Protein AF-A0A7S0KXR6-F1 (afdb_monomer_lite)

pLDDT: mean 93.08, std 6.94, range [57.69, 98.88]

Secondary structure (DSSP, 8-state):
-HHHHT--S---TT-EEEEE-TTTTT-TT-TT-EEEEEPP---GGG-TTHHHHHTHHHHTSPPPHHHHTTS--B-TTSPBPEEEEEEEES-TTHHHHHHHHHHT-S-GGGEEEEEEEEE-TTSPPTT--SS-TTT-TTSHHHHTGGGEEEEEEEGGG---HHHHHHHHHHH--S-SEEEEEESS--PPTTHHHHHHHHHHHT--TT-EEE-PPPPSTTTB-TTT--B----EEEEEEEEEESSGGG-EEEEEEEEEE--SS-SSPPP-SS--TTEEEEETHHHHHSPPPTT-

Organism: NCBI:txid33640

Structure (mmCIF, N/CA/C/O backbone):
data_AF-A0A7S0KXR6-F1
#
_entry.id   AF-A0A7S0KXR6-F1
#
loop_
_atom_site.group_PDB
_atom_site.id
_atom_site.type_symbol
_atom_site.label_atom_id
_atom_site.label_alt_id
_atom_site.label_comp_id
_atom_site.label_asym_id
_atom_site.label_entity_id
_atom_site.label_seq_id
_atom_site.pdbx_PDB_ins_code
_atom_site.Cartn_x
_atom_site.Cartn_y
_atom_site.Cartn_z
_atom_site.occupancy
_atom_site.B_iso_or_equiv
_atom_site.auth_seq_id
_atom_site.auth_comp_id
_atom_site.auth_asym_id
_atom_site.auth_atom_id
_atom_site.pdbx_PDB_model_num
ATOM 1 N N . ILE A 1 1 ? -13.632 -8.431 18.673 1.00 84.62 1 ILE A N 1
ATOM 2 C CA . ILE A 1 1 ? -12.876 -7.459 17.856 1.00 84.62 1 ILE A CA 1
ATOM 3 C C . ILE A 1 1 ? -11.464 -7.318 18.422 1.00 84.62 1 ILE A C 1
ATOM 5 O O . ILE A 1 1 ? -10.544 -7.698 17.723 1.00 84.62 1 ILE A O 1
ATOM 9 N N . ALA A 1 2 ? -11.286 -6.980 19.706 1.00 88.06 2 ALA A N 1
ATOM 10 C CA . ALA A 1 2 ? -9.966 -6.858 20.355 1.00 88.06 2 ALA A CA 1
ATOM 11 C C . ALA A 1 2 ? -8.938 -7.972 20.040 1.00 88.06 2 ALA A C 1
ATOM 13 O O . ALA A 1 2 ? -7.826 -7.664 19.634 1.00 88.06 2 ALA A O 1
ATOM 14 N N . ASN A 1 3 ? -9.298 -9.261 20.145 1.00 89.56 3 ASN A N 1
ATOM 15 C CA . ASN A 1 3 ? -8.361 -10.351 19.806 1.00 89.56 3 ASN A CA 1
ATOM 16 C C . ASN A 1 3 ? -7.842 -10.279 18.362 1.00 89.56 3 ASN A C 1
ATOM 18 O O . ASN A 1 3 ? -6.693 -10.610 18.118 1.00 89.56 3 ASN A O 1
ATOM 22 N N . LEU A 1 4 ? -8.682 -9.855 17.415 1.00 90.06 4 LEU A N 1
ATOM 23 C CA . LEU A 1 4 ? -8.290 -9.668 16.019 1.00 90.06 4 LEU A CA 1
ATOM 24 C C . LEU A 1 4 ? -7.363 -8.457 15.871 1.00 90.06 4 LEU A C 1
ATOM 26 O O . LEU A 1 4 ? -6.385 -8.521 15.142 1.00 90.06 4 LEU A O 1
ATOM 30 N N . GLN A 1 5 ? -7.639 -7.384 16.614 1.00 93.69 5 GLN A N 1
ATOM 31 C CA . GLN A 1 5 ? -6.830 -6.166 16.590 1.00 93.69 5 GLN A CA 1
ATOM 32 C C . GLN A 1 5 ? -5.444 -6.346 17.221 1.00 93.69 5 GLN A C 1
ATOM 34 O O . GLN A 1 5 ? -4.568 -5.538 16.966 1.00 93.69 5 GLN A O 1
ATOM 39 N N . HIS A 1 6 ? -5.220 -7.387 18.022 1.00 93.75 6 HIS A N 1
ATOM 40 C CA . HIS A 1 6 ? -3.916 -7.675 18.634 1.00 93.75 6 HIS A CA 1
ATOM 41 C C . HIS A 1 6 ? -3.275 -8.962 18.105 1.00 93.75 6 HIS A C 1
ATOM 43 O O . HIS A 1 6 ? -2.329 -9.476 18.699 1.00 93.75 6 HIS A O 1
ATOM 49 N N . ASN A 1 7 ? -3.793 -9.489 16.995 1.00 92.50 7 ASN A N 1
ATOM 50 C CA . ASN A 1 7 ? -3.206 -10.615 16.291 1.00 92.50 7 ASN A CA 1
ATOM 51 C C . ASN A 1 7 ? -2.568 -10.096 15.000 1.00 92.50 7 ASN A C 1
ATOM 53 O O . ASN A 1 7 ? -3.274 -9.790 14.043 1.00 92.50 7 ASN A O 1
ATOM 57 N N . PHE A 1 8 ? -1.245 -9.953 14.997 1.00 96.62 8 PHE A N 1
ATOM 58 C CA . PHE A 1 8 ? -0.467 -9.474 13.857 1.00 96.62 8 PHE A CA 1
ATOM 59 C C . PHE A 1 8 ? 0.925 -10.137 13.853 1.00 96.62 8 PHE A C 1
ATOM 61 O O . PHE A 1 8 ? 1.530 -10.238 14.925 1.00 96.62 8 PHE A O 1
ATOM 68 N N . PRO A 1 9 ? 1.461 -10.544 12.685 1.00 95.56 9 PRO A N 1
ATOM 69 C CA . PRO A 1 9 ? 0.827 -10.520 11.360 1.00 95.56 9 PRO A CA 1
ATOM 70 C C . PRO A 1 9 ? -0.205 -11.648 11.181 1.00 95.56 9 PRO A C 1
ATOM 72 O O . PRO A 1 9 ? -0.109 -12.700 11.812 1.00 95.56 9 PRO A O 1
ATOM 75 N N . VAL A 1 10 ? -1.178 -11.451 10.288 1.00 96.06 10 VAL A N 1
ATOM 76 C CA . VAL A 1 10 ? -2.134 -12.492 9.867 1.00 96.06 10 VAL A CA 1
ATOM 77 C C . VAL A 1 10 ? -2.029 -12.661 8.359 1.00 96.06 10 VAL A C 1
ATOM 79 O O . VAL A 1 10 ? -2.262 -11.703 7.637 1.00 96.06 10 VAL A O 1
ATOM 82 N N . HIS A 1 11 ? -1.692 -13.867 7.898 1.00 95.81 11 HIS A N 1
ATOM 83 C CA . HIS A 1 11 ? -1.561 -14.231 6.477 1.00 95.81 11 HIS A CA 1
ATOM 84 C C . HIS A 1 11 ? -2.848 -14.821 5.895 1.00 95.81 11 HIS A C 1
ATOM 86 O O . HIS A 1 11 ? -3.770 -15.143 6.650 1.00 95.81 11 HIS A O 1
ATOM 92 N N . VAL A 1 12 ? -2.938 -14.957 4.563 1.00 95.88 12 VAL A N 1
ATOM 93 C CA . VAL A 1 12 ? -4.103 -15.585 3.910 1.00 95.88 12 VAL A CA 1
ATOM 94 C C . VAL A 1 12 ? -4.309 -17.012 4.419 1.00 95.88 12 VAL A C 1
ATOM 96 O O . VAL A 1 12 ? -5.448 -17.406 4.681 1.00 95.88 12 VAL A O 1
ATOM 99 N N . GLY A 1 13 ? -3.224 -17.766 4.614 1.00 92.75 13 GLY A N 1
ATOM 100 C CA . GLY A 1 13 ? -3.297 -19.161 5.052 1.00 92.75 13 GLY A CA 1
ATOM 101 C C . GLY A 1 13 ? -4.006 -20.020 4.006 1.00 92.75 13 GLY A C 1
ATOM 102 O O . GLY A 1 13 ? -3.664 -19.945 2.836 1.00 92.75 13 GLY A O 1
ATOM 103 N N . ASP A 1 14 ? -5.012 -20.801 4.408 1.00 92.12 14 ASP A N 1
ATOM 104 C CA . ASP A 1 14 ? -5.801 -21.663 3.507 1.00 92.12 14 ASP A CA 1
ATOM 105 C C . ASP A 1 14 ? -7.140 -21.033 3.060 1.00 92.12 14 ASP A C 1
ATOM 107 O O . ASP A 1 14 ? -8.002 -21.712 2.490 1.00 92.12 14 ASP A O 1
ATOM 111 N N . ASP A 1 15 ? -7.343 -19.736 3.311 1.00 95.25 15 ASP A N 1
ATOM 112 C CA . ASP A 1 15 ? -8.613 -19.044 3.072 1.00 95.25 15 ASP A CA 1
ATOM 113 C C . ASP A 1 15 ? -8.800 -18.609 1.608 1.00 95.25 15 ASP A C 1
ATOM 115 O O . ASP A 1 15 ? -8.599 -17.448 1.240 1.00 95.25 15 ASP A O 1
ATOM 119 N N . PHE A 1 16 ? -9.190 -19.566 0.763 1.00 97.44 16 PHE A N 1
ATOM 120 C CA . PHE A 1 16 ? -9.367 -19.383 -0.679 1.00 97.44 16 PHE A CA 1
ATOM 121 C C . PHE A 1 16 ? -10.800 -19.666 -1.162 1.00 97.44 16 PHE A C 1
ATOM 123 O O . PHE A 1 16 ? -11.593 -20.378 -0.531 1.00 97.44 16 PHE A O 1
ATOM 130 N N . GLU A 1 17 ? -11.116 -19.132 -2.337 1.00 96.75 17 GLU A N 1
ATOM 131 C CA . GLU A 1 17 ? -12.304 -19.437 -3.131 1.00 96.75 17 GLU A CA 1
ATOM 132 C C . GLU A 1 17 ? -11.971 -19.503 -4.624 1.00 96.75 17 GLU A C 1
ATOM 134 O O . GLU A 1 17 ? -10.894 -19.092 -5.050 1.00 96.75 17 GLU A O 1
ATOM 139 N N . GLU A 1 18 ? -12.891 -20.044 -5.418 1.00 95.50 18 GLU A N 1
ATOM 140 C CA . GLU A 1 18 ? -12.772 -20.063 -6.874 1.00 95.50 18 GLU A CA 1
ATOM 141 C C . GLU A 1 18 ? -13.619 -18.945 -7.481 1.00 95.50 18 GLU A C 1
ATOM 143 O O . GLU A 1 18 ? -14.813 -18.839 -7.193 1.00 95.50 18 GLU A O 1
ATOM 148 N N . ILE A 1 19 ? -13.008 -18.139 -8.347 1.00 91.94 19 ILE A N 1
ATOM 149 C CA . ILE A 1 19 ? -13.684 -17.095 -9.121 1.00 91.94 19 ILE A CA 1
ATOM 150 C C . ILE A 1 19 ? -13.559 -17.368 -10.617 1.00 91.94 19 ILE A C 1
ATOM 152 O O . ILE A 1 19 ? -12.631 -18.044 -11.065 1.00 91.94 19 ILE A O 1
ATOM 156 N N . ASP A 1 20 ? -14.486 -16.819 -11.397 1.00 88.56 20 ASP A N 1
ATOM 157 C CA . ASP A 1 20 ? -14.329 -16.737 -12.848 1.00 88.56 20 ASP A CA 1
ATOM 158 C C . ASP A 1 20 ? -13.178 -15.799 -13.206 1.00 88.56 20 ASP A C 1
ATOM 160 O O . ASP A 1 20 ? -13.075 -14.693 -12.671 1.00 88.56 20 ASP A O 1
ATOM 164 N N . PHE A 1 21 ? -12.310 -16.242 -14.114 1.00 85.50 21 PHE A N 1
ATOM 165 C CA . PHE A 1 21 ? -11.224 -15.411 -14.611 1.00 85.50 21 PHE A CA 1
ATOM 166 C C . PHE A 1 21 ? -11.771 -14.271 -15.477 1.00 85.50 21 PHE A C 1
ATOM 168 O O . PHE A 1 21 ? -12.396 -14.567 -16.491 1.00 85.50 21 PHE A O 1
ATOM 175 N N . PRO A 1 22 ? -11.524 -12.988 -15.160 1.00 83.25 22 PRO A N 1
ATOM 176 C CA . PRO A 1 22 ? -12.224 -11.866 -15.794 1.00 83.25 22 PRO A CA 1
ATOM 177 C C . PRO A 1 22 ? -12.053 -11.752 -17.317 1.00 83.25 22 PRO A C 1
ATOM 179 O O . PRO A 1 22 ? -12.978 -11.297 -17.984 1.00 83.25 22 PRO A O 1
ATOM 182 N N . ALA A 1 23 ? -10.947 -12.228 -17.904 1.00 75.69 23 ALA A N 1
ATOM 183 C CA . ALA A 1 23 ? -10.759 -12.227 -19.363 1.00 75.69 23 ALA A CA 1
ATOM 184 C C . ALA A 1 23 ? -11.190 -13.528 -20.068 1.00 75.69 23 ALA A C 1
ATOM 186 O O . ALA A 1 23 ? -10.752 -13.804 -21.187 1.00 75.69 23 ALA A O 1
ATOM 187 N N . PHE A 1 24 ? -12.089 -14.319 -19.470 1.00 67.12 24 PHE A N 1
ATOM 188 C CA . PHE A 1 24 ? -12.659 -15.522 -20.098 1.00 67.12 24 PHE A CA 1
ATOM 189 C C . PHE A 1 24 ? -13.297 -15.257 -21.478 1.00 67.12 24 PHE A C 1
ATOM 191 O O . PHE A 1 24 ? -13.367 -16.159 -22.312 1.00 67.12 24 PHE A O 1
ATOM 198 N N . ILE A 1 25 ? -13.743 -14.021 -21.738 1.00 60.72 25 ILE A N 1
ATOM 199 C CA . ILE A 1 25 ? -14.346 -13.602 -23.014 1.00 60.72 25 ILE A CA 1
ATOM 200 C C . ILE A 1 25 ? -13.301 -13.549 -24.141 1.00 60.72 25 ILE A C 1
ATOM 202 O O . ILE A 1 25 ? -13.631 -13.839 -25.289 1.00 60.72 25 ILE A O 1
ATOM 206 N N . TYR A 1 26 ? -12.045 -13.228 -23.817 1.00 63.47 26 TYR A N 1
ATOM 207 C CA . TYR A 1 26 ? -10.962 -13.055 -24.792 1.00 63.47 26 TYR A CA 1
ATOM 208 C C . TYR A 1 26 ? -10.152 -14.332 -25.034 1.00 63.47 26 TYR A C 1
ATOM 210 O O . TYR A 1 26 ? -9.477 -14.461 -26.054 1.00 63.47 26 TYR A O 1
ATOM 218 N N . LEU A 1 27 ? -10.236 -15.304 -24.126 1.00 62.91 27 LEU A N 1
ATOM 219 C CA . LEU A 1 27 ? -9.560 -16.590 -24.252 1.00 62.91 27 LEU A CA 1
ATOM 220 C C . LEU A 1 27 ? -10.571 -17.657 -24.683 1.00 62.91 27 LEU A C 1
ATOM 222 O O . LEU A 1 27 ? -11.141 -18.360 -23.851 1.00 62.91 27 LEU A O 1
ATOM 226 N N . GLU A 1 28 ? -10.784 -17.809 -25.997 1.00 57.69 28 GLU A N 1
ATOM 227 C CA . GLU A 1 28 ? -11.737 -18.783 -26.567 1.00 57.69 28 GLU A CA 1
ATOM 228 C C . GLU A 1 28 ? -11.535 -20.221 -26.048 1.00 57.69 28 GLU A C 1
ATOM 230 O O . GLU A 1 28 ? -12.498 -20.984 -25.958 1.00 57.69 28 GLU A O 1
ATOM 235 N N . SER A 1 29 ? -10.307 -20.578 -25.653 1.00 59.69 29 SER A N 1
ATOM 236 C CA . SER A 1 29 ? -9.929 -21.882 -25.092 1.00 59.69 29 SER A CA 1
ATOM 237 C C . SER A 1 29 ? -10.086 -22.007 -23.566 1.00 59.69 29 SER A C 1
ATOM 239 O O . SER A 1 29 ? -9.864 -23.093 -23.032 1.00 59.69 29 SER A O 1
ATOM 241 N N . LYS A 1 30 ? -10.464 -20.934 -22.853 1.00 59.97 30 LYS A N 1
ATOM 242 C CA . LYS A 1 30 ? -10.509 -20.862 -21.378 1.00 59.97 30 LYS A CA 1
ATOM 243 C C . LYS A 1 30 ? -11.850 -20.358 -20.814 1.00 59.97 30 LYS A C 1
ATOM 245 O O . LYS A 1 30 ? -11.879 -19.813 -19.715 1.00 59.97 30 LYS A O 1
ATOM 250 N N . LYS A 1 31 ? -12.969 -20.562 -21.521 1.00 58.66 31 LYS A N 1
ATOM 251 C CA . LYS A 1 31 ? -14.303 -20.076 -21.096 1.00 58.66 31 LYS A CA 1
ATOM 252 C C . LYS A 1 31 ? -14.764 -20.550 -19.706 1.00 58.66 31 LYS A C 1
ATOM 254 O O . LYS A 1 31 ? -15.548 -19.843 -19.089 1.00 58.66 31 LYS A O 1
ATOM 259 N N . ASP A 1 32 ? -14.237 -21.671 -19.210 1.00 68.12 32 ASP A N 1
ATOM 260 C CA . ASP A 1 32 ? -14.530 -22.218 -17.873 1.00 68.12 32 ASP A CA 1
ATOM 261 C C . ASP A 1 32 ? -13.323 -22.150 -16.915 1.00 68.12 32 ASP A C 1
ATOM 263 O O . ASP A 1 32 ? -13.232 -22.908 -15.947 1.00 68.12 32 ASP A O 1
ATOM 267 N N . PHE A 1 33 ? -12.340 -21.288 -17.193 1.00 81.31 33 PHE A N 1
ATOM 268 C CA . PHE A 1 33 ? -11.149 -21.182 -16.356 1.00 81.31 33 PHE A CA 1
ATOM 269 C C . PHE A 1 33 ? -11.469 -20.471 -15.037 1.00 81.31 33 PHE A C 1
ATOM 271 O O . PHE A 1 33 ? -11.760 -19.273 -14.997 1.00 81.31 33 PHE A O 1
ATOM 278 N N . LYS A 1 34 ? -11.398 -21.240 -13.950 1.00 88.12 34 LYS A N 1
ATOM 279 C CA . LYS A 1 34 ? -11.535 -20.754 -12.580 1.00 88.12 34 LYS A CA 1
ATOM 280 C C . LYS A 1 34 ? -10.163 -20.457 -11.990 1.00 88.12 34 LYS A C 1
ATOM 282 O O . LYS A 1 34 ? -9.241 -21.262 -12.113 1.00 88.12 34 LYS A O 1
ATOM 287 N N . LEU A 1 35 ? -10.050 -19.323 -11.309 1.00 89.94 35 LEU A N 1
ATOM 288 C CA . LEU A 1 35 ? -8.880 -18.975 -10.515 1.00 89.94 35 LEU A CA 1
ATOM 289 C C . LEU A 1 35 ? -9.159 -19.214 -9.039 1.00 89.94 35 LEU A C 1
ATOM 291 O O . LEU A 1 35 ? -10.154 -18.726 -8.504 1.00 89.94 35 LEU A O 1
ATOM 295 N N . LYS A 1 36 ? -8.242 -19.916 -8.372 1.00 94.38 36 LYS A N 1
ATOM 296 C CA . LYS A 1 36 ? -8.228 -20.020 -6.915 1.00 94.38 36 LYS A CA 1
ATOM 297 C C . LYS A 1 36 ? -7.579 -18.761 -6.342 1.00 94.38 36 LYS A C 1
ATOM 299 O O . LYS A 1 36 ? -6.385 -18.551 -6.528 1.00 94.38 36 LYS A O 1
ATOM 304 N N . VAL A 1 37 ? -8.357 -17.938 -5.648 1.00 95.69 37 VAL A N 1
ATOM 305 C CA . VAL A 1 37 ? -7.932 -16.636 -5.110 1.00 95.69 37 VAL A CA 1
ATOM 306 C C . VAL A 1 37 ? -8.241 -16.532 -3.618 1.00 95.69 37 VAL A C 1
ATOM 308 O O . VAL A 1 37 ? -9.149 -17.221 -3.143 1.00 95.69 37 VAL A O 1
ATOM 311 N N . PRO A 1 38 ? -7.514 -15.702 -2.851 1.00 97.38 38 PRO A N 1
ATOM 312 C CA . PRO A 1 38 ? -7.841 -15.474 -1.450 1.00 97.38 38 PRO A CA 1
ATOM 313 C C . PRO A 1 38 ? -9.274 -14.955 -1.288 1.00 97.38 38 PRO A C 1
ATOM 315 O O . PRO A 1 38 ? -9.778 -14.187 -2.118 1.00 97.38 38 PRO A O 1
ATOM 318 N N . ARG A 1 39 ? -9.950 -15.342 -0.206 1.00 97.44 39 ARG A N 1
ATOM 319 C CA . ARG A 1 39 ? -11.213 -14.692 0.158 1.00 97.44 39 ARG A CA 1
ATOM 320 C C . ARG A 1 39 ? -10.943 -13.285 0.663 1.00 97.44 39 ARG A C 1
ATOM 322 O O . ARG A 1 39 ? -9.920 -13.023 1.304 1.00 97.44 39 ARG A O 1
ATOM 329 N N . PHE A 1 40 ? -11.896 -12.396 0.402 1.00 97.31 40 PHE A N 1
ATOM 330 C CA . PHE A 1 40 ? -11.927 -11.102 1.068 1.00 97.31 40 PHE A CA 1
ATOM 331 C C . PHE A 1 40 ? -12.002 -11.288 2.582 1.00 97.31 40 PHE A C 1
ATOM 333 O O . PHE A 1 40 ? -12.697 -12.173 3.082 1.00 97.31 40 PHE A O 1
ATOM 340 N N . TRP A 1 41 ? -11.300 -10.422 3.306 1.00 97.00 41 TRP A N 1
ATOM 341 C CA . TRP A 1 41 ? -11.316 -10.432 4.759 1.00 97.00 41 TRP A CA 1
ATOM 342 C C . TRP A 1 41 ? -12.712 -10.115 5.290 1.00 97.00 41 TRP A C 1
ATOM 344 O O . TRP A 1 41 ? -13.194 -8.988 5.182 1.00 97.00 41 TRP A O 1
ATOM 354 N N . ASP A 1 42 ? -13.349 -11.130 5.868 1.00 96.25 42 ASP A N 1
ATOM 355 C CA . ASP A 1 42 ? -14.688 -11.029 6.438 1.00 96.25 42 ASP A CA 1
ATOM 356 C C . ASP A 1 42 ? -14.811 -11.840 7.742 1.00 96.25 42 ASP A C 1
ATOM 358 O O . ASP A 1 42 ? -15.419 -12.916 7.799 1.00 96.25 42 ASP A O 1
ATOM 362 N N . PRO A 1 43 ? -14.158 -11.393 8.826 1.00 95.62 43 PRO A N 1
ATOM 363 C CA . PRO A 1 43 ? -14.130 -12.155 10.059 1.00 95.62 43 PRO A CA 1
ATOM 364 C C . PRO A 1 43 ? -15.490 -12.084 10.762 1.00 95.62 43 PRO A C 1
ATOM 366 O O . PRO A 1 43 ? -16.036 -11.014 11.033 1.00 95.62 43 PRO A O 1
ATOM 369 N N . LYS A 1 44 ? -15.985 -13.255 11.182 1.00 94.56 44 LYS A N 1
ATOM 370 C CA . LYS A 1 44 ? -17.305 -13.461 11.820 1.00 94.56 44 LYS A CA 1
ATOM 371 C C . LYS A 1 44 ? -17.582 -12.592 13.053 1.00 94.56 44 LYS A C 1
ATOM 373 O O . LYS A 1 44 ? -18.719 -12.498 13.506 1.00 94.56 44 LYS A O 1
ATOM 378 N N . VAL A 1 45 ? -16.545 -11.988 13.631 1.00 95.31 45 VAL A N 1
ATOM 379 C CA . VAL A 1 45 ? -16.649 -11.119 14.806 1.00 95.31 45 VAL A CA 1
ATOM 380 C C . VAL A 1 45 ? -17.455 -9.843 14.542 1.00 95.31 45 VAL A C 1
ATOM 382 O O . VAL A 1 45 ? -17.957 -9.256 15.497 1.00 95.31 45 VAL A O 1
ATOM 385 N N . TYR A 1 46 ? -17.609 -9.441 13.276 1.00 95.88 46 TYR A N 1
ATOM 386 C CA . TYR A 1 46 ? -18.433 -8.297 12.874 1.00 95.88 46 TYR A CA 1
ATOM 387 C C . TYR A 1 46 ? -19.916 -8.648 12.664 1.00 95.88 46 TYR A C 1
ATOM 389 O O . TYR A 1 46 ? -20.712 -7.776 12.336 1.00 95.88 46 TYR A O 1
ATOM 397 N N . GLY A 1 47 ? -20.312 -9.898 12.922 1.00 94.50 47 GLY A N 1
ATOM 398 C CA . GLY A 1 47 ? -21.701 -10.345 12.841 1.00 94.50 47 GLY A CA 1
ATOM 399 C C . GLY A 1 47 ? -22.003 -11.197 11.604 1.00 94.50 47 GLY A C 1
ATOM 400 O O . GLY A 1 47 ? -21.115 -11.482 10.802 1.00 94.50 47 GLY A O 1
ATOM 401 N N . PRO A 1 48 ? -23.257 -11.668 11.469 1.00 93.56 48 PRO A N 1
ATOM 402 C CA . PRO A 1 48 ? -23.639 -12.658 10.463 1.00 93.56 48 PRO A CA 1
ATOM 403 C C . PRO A 1 48 ? -23.624 -12.151 9.014 1.00 93.56 48 PRO A C 1
ATOM 405 O O . PRO A 1 48 ? -23.400 -12.970 8.129 1.00 93.56 48 PRO A O 1
ATOM 408 N N . GLY A 1 49 ? -23.841 -10.856 8.751 1.00 92.06 49 GLY A N 1
ATOM 409 C CA . GLY A 1 49 ? -23.669 -10.274 7.411 1.00 92.06 49 GLY A CA 1
ATOM 410 C C . GLY A 1 49 ? -22.275 -9.699 7.155 1.00 92.06 49 GLY A C 1
ATOM 411 O O . GLY A 1 49 ? -22.054 -9.048 6.134 1.00 92.06 49 GLY A O 1
ATOM 412 N N . GLY A 1 50 ? -21.330 -9.952 8.062 1.00 95.31 50 GLY A N 1
ATOM 413 C CA . GLY A 1 50 ? -19.926 -9.649 7.843 1.00 95.31 50 GLY A CA 1
ATOM 414 C C . GLY A 1 50 ? -19.538 -8.186 8.050 1.00 95.31 50 GLY A C 1
ATOM 415 O O . GLY A 1 50 ? -20.331 -7.321 8.431 1.00 95.31 50 GLY A O 1
ATOM 416 N N . VAL A 1 51 ? -18.266 -7.901 7.794 1.00 96.12 51 VAL A N 1
ATOM 417 C CA . VAL A 1 51 ? -17.638 -6.604 8.047 1.00 96.12 51 VAL A CA 1
ATOM 418 C C . VAL A 1 51 ? -18.237 -5.484 7.194 1.00 96.12 51 VAL A C 1
ATOM 420 O O . VAL A 1 51 ? -18.357 -4.354 7.660 1.00 96.12 51 VAL A O 1
ATOM 423 N N . ARG A 1 52 ? -18.683 -5.778 5.966 1.00 94.88 52 ARG A N 1
ATOM 424 C CA . ARG A 1 52 ? -19.334 -4.781 5.098 1.00 94.88 52 ARG A CA 1
ATOM 425 C C . ARG A 1 52 ? -20.754 -4.456 5.549 1.00 94.88 52 ARG A C 1
ATOM 427 O O . ARG A 1 52 ? -21.195 -3.322 5.363 1.00 94.88 52 ARG A O 1
ATOM 434 N N . GLU A 1 53 ? -21.470 -5.412 6.146 1.00 95.62 53 GLU A N 1
ATOM 435 C CA . GLU A 1 53 ? -22.761 -5.115 6.769 1.00 95.62 53 GLU A CA 1
ATOM 436 C C . GLU A 1 53 ? -22.560 -4.228 8.004 1.00 95.62 53 GLU A C 1
ATOM 438 O O . GLU A 1 53 ? -23.238 -3.210 8.157 1.00 95.62 53 GLU A O 1
ATOM 443 N N . PHE A 1 54 ? -21.580 -4.582 8.842 1.00 96.31 54 PHE A N 1
ATOM 444 C CA . PHE A 1 54 ? -21.197 -3.815 10.026 1.00 96.31 54 PHE A CA 1
ATOM 445 C C . PHE A 1 54 ? -20.822 -2.366 9.678 1.00 96.31 54 PHE A C 1
ATOM 447 O O . PHE A 1 54 ? -21.344 -1.421 10.266 1.00 96.31 54 PHE A O 1
ATOM 454 N N . LEU A 1 55 ? -19.981 -2.182 8.661 1.00 95.25 55 LEU A N 1
ATOM 455 C CA . LEU A 1 55 ? -19.545 -0.877 8.175 1.00 95.25 55 LEU A CA 1
ATOM 456 C C . LEU A 1 55 ? -20.568 -0.275 7.193 1.00 95.25 55 LEU A C 1
ATOM 458 O O . LEU A 1 55 ? -20.349 -0.216 5.983 1.00 95.25 55 LEU A O 1
ATOM 462 N N . GLY A 1 56 ? -21.705 0.189 7.704 1.00 92.81 56 GLY A N 1
ATOM 463 C CA . GLY A 1 56 ? -22.650 0.972 6.899 1.00 92.81 56 GLY A CA 1
ATOM 464 C C . GLY A 1 56 ? -23.582 0.167 5.981 1.00 92.81 56 GLY A C 1
ATOM 465 O O . GLY A 1 56 ? -24.178 0.734 5.063 1.00 92.81 56 GLY A O 1
ATOM 466 N N . ASN A 1 57 ? -23.774 -1.131 6.245 1.00 94.06 57 ASN A N 1
ATOM 467 C CA . ASN A 1 57 ? -24.719 -2.005 5.539 1.00 94.06 57 ASN A CA 1
ATOM 468 C C . ASN A 1 57 ? -24.515 -2.005 4.017 1.00 94.06 57 ASN A C 1
ATOM 470 O O . ASN A 1 57 ? -25.415 -1.637 3.257 1.00 94.06 57 ASN A O 1
ATOM 474 N N . HIS A 1 58 ? -23.310 -2.378 3.582 1.00 92.50 58 HIS A N 1
ATOM 475 C CA . HIS A 1 58 ? -22.927 -2.421 2.167 1.00 92.50 58 HIS A CA 1
ATOM 476 C C . HIS A 1 58 ? -23.131 -1.072 1.451 1.00 92.50 58 HIS A C 1
ATOM 478 O O . HIS A 1 58 ? -23.591 -1.027 0.312 1.00 92.50 58 HIS A O 1
ATOM 484 N N . GLY A 1 59 ? -22.847 0.036 2.143 1.00 90.25 59 GLY A N 1
ATOM 485 C CA . GLY A 1 59 ? -22.982 1.391 1.604 1.00 90.25 59 GLY A CA 1
ATOM 486 C C . GLY A 1 59 ? -24.404 1.965 1.616 1.00 90.25 59 GLY A C 1
ATOM 487 O O . GLY A 1 59 ? -24.613 3.069 1.120 1.00 90.25 59 GLY A O 1
ATOM 488 N N . LYS A 1 60 ? -25.398 1.278 2.205 1.00 93.62 60 LYS A N 1
ATOM 489 C CA . LYS A 1 60 ? -26.759 1.835 2.378 1.00 93.62 60 LYS A CA 1
ATOM 490 C C . LYS A 1 60 ? -26.803 3.034 3.326 1.00 93.62 60 LYS A C 1
ATOM 492 O O . LYS A 1 60 ? -27.757 3.809 3.288 1.00 93.62 60 LYS A O 1
ATOM 497 N N . ARG A 1 61 ? -25.803 3.174 4.194 1.00 94.44 61 ARG A N 1
ATOM 498 C CA . ARG A 1 61 ? -25.561 4.367 5.006 1.00 94.44 61 ARG A CA 1
ATOM 499 C C . ARG A 1 61 ? -24.062 4.602 5.135 1.00 94.44 61 ARG A C 1
ATOM 501 O O . ARG A 1 61 ? -23.264 3.688 4.950 1.00 94.44 61 ARG A O 1
ATOM 508 N N . LEU A 1 62 ? -23.697 5.814 5.534 1.00 90.69 62 LEU A N 1
ATOM 509 C CA . LEU A 1 62 ? -22.331 6.093 5.957 1.00 90.69 62 LEU A CA 1
ATOM 510 C C . LEU A 1 62 ? -22.009 5.300 7.233 1.00 90.69 62 LEU A C 1
ATOM 512 O O . LEU A 1 62 ? -22.870 5.129 8.108 1.00 90.69 62 LEU A O 1
ATOM 516 N N . MET A 1 63 ? -20.774 4.809 7.321 1.00 92.94 63 MET A N 1
ATOM 517 C CA . MET A 1 63 ? -20.241 4.262 8.567 1.00 92.94 63 MET A CA 1
ATOM 518 C C . MET A 1 63 ? -20.017 5.389 9.579 1.00 92.94 63 MET A C 1
ATOM 520 O O . MET A 1 63 ? -19.756 6.531 9.187 1.00 92.94 63 MET A O 1
ATOM 524 N N . THR A 1 64 ? -20.111 5.085 10.870 1.00 91.75 64 THR A N 1
ATOM 525 C CA . THR A 1 64 ? -19.745 6.054 11.912 1.00 91.75 64 THR A CA 1
ATOM 526 C C . THR A 1 64 ? -18.238 6.007 12.196 1.00 91.75 64 THR A C 1
ATOM 528 O O . THR A 1 64 ? -17.600 4.982 11.938 1.00 91.75 64 THR A O 1
ATOM 531 N N . PRO A 1 65 ? -17.643 7.076 12.755 1.00 88.50 65 PRO A N 1
ATOM 532 C CA . PRO A 1 65 ? -16.251 7.045 13.204 1.00 88.50 65 PRO A CA 1
ATOM 533 C C . PRO A 1 65 ? -15.961 5.902 14.187 1.00 88.50 65 PRO A C 1
ATOM 535 O O . PRO A 1 65 ? -14.898 5.293 14.131 1.00 88.50 65 PRO A O 1
ATOM 538 N N . GLU A 1 66 ? -16.916 5.557 15.056 1.00 90.38 66 GLU A N 1
ATOM 539 C CA . GLU A 1 66 ? -16.774 4.454 16.011 1.00 90.38 66 GLU A CA 1
ATOM 540 C C . GLU A 1 66 ? -16.698 3.093 15.312 1.00 90.38 66 GLU A C 1
ATOM 542 O O . GLU A 1 66 ? -15.934 2.235 15.751 1.00 90.38 66 GLU A O 1
ATOM 547 N N . GLU A 1 67 ? -17.470 2.898 14.236 1.00 93.75 67 GLU A N 1
ATOM 548 C CA . GLU A 1 67 ? -17.433 1.690 13.403 1.00 93.75 67 GLU A CA 1
ATOM 549 C C . GLU A 1 67 ? -16.117 1.601 12.627 1.00 93.75 67 GLU A C 1
ATOM 551 O O . GLU A 1 67 ? -15.469 0.553 12.643 1.00 93.75 67 GLU A O 1
ATOM 556 N N . ALA A 1 68 ? -15.687 2.706 12.011 1.00 91.50 68 ALA A N 1
ATOM 557 C CA . ALA A 1 68 ? -14.408 2.797 11.309 1.00 91.50 68 ALA A CA 1
ATOM 558 C C . ALA A 1 68 ? -13.225 2.471 12.240 1.00 91.50 68 ALA A C 1
ATOM 560 O O . ALA A 1 68 ? -12.332 1.702 11.875 1.00 91.50 68 ALA A O 1
ATOM 561 N N . ALA A 1 69 ? -13.264 2.967 13.480 1.00 88.62 69 ALA A N 1
ATOM 562 C CA . ALA A 1 69 ? -12.253 2.710 14.503 1.00 88.62 69 ALA A CA 1
ATOM 563 C C . ALA A 1 69 ? -12.179 1.237 14.958 1.00 88.62 69 ALA A C 1
ATOM 565 O O . ALA A 1 69 ? -11.169 0.827 15.529 1.00 88.62 69 ALA A O 1
ATOM 566 N N . GLN A 1 70 ? -13.206 0.414 14.698 1.00 92.69 70 GLN A N 1
ATOM 567 C CA . GLN A 1 70 ? -13.152 -1.032 14.972 1.00 92.69 70 GLN A CA 1
ATOM 568 C C . GLN A 1 70 ? -12.343 -1.821 13.931 1.00 92.69 70 GLN A C 1
ATOM 570 O O . GLN A 1 70 ? -12.140 -3.028 14.105 1.00 92.69 70 GLN A O 1
ATOM 575 N N . ILE A 1 71 ? -11.921 -1.177 12.840 1.00 94.88 71 ILE A N 1
ATOM 576 C CA . ILE A 1 71 ? -11.057 -1.774 11.823 1.00 94.88 71 ILE A CA 1
ATOM 577 C C . ILE A 1 71 ? -9.616 -1.353 12.085 1.00 94.88 71 ILE A C 1
ATOM 579 O O . ILE A 1 71 ? -9.314 -0.171 12.276 1.00 94.88 71 ILE A O 1
ATOM 583 N N . GLY A 1 72 ? -8.719 -2.333 12.065 1.00 96.25 72 GLY A N 1
ATOM 584 C CA . GLY A 1 72 ? -7.293 -2.114 12.232 1.00 96.25 72 GLY A CA 1
ATOM 585 C C . GLY A 1 72 ? -6.690 -2.903 13.377 1.00 96.25 72 GLY A C 1
ATOM 586 O O . GLY A 1 72 ? -7.232 -2.919 14.485 1.00 96.25 72 GLY A O 1
ATOM 587 N N . SER A 1 73 ? -5.550 -3.524 13.100 1.00 97.81 73 SER A N 1
ATOM 588 C CA . SER A 1 73 ? -4.729 -4.224 14.074 1.00 97.81 73 SER A CA 1
ATOM 589 C C . SER A 1 73 ? -3.503 -3.414 14.482 1.00 97.81 73 SER A C 1
ATOM 591 O O . SER A 1 73 ? -3.026 -2.531 13.769 1.00 97.81 73 SER A O 1
ATOM 593 N N . PHE A 1 74 ? -2.978 -3.737 15.650 1.00 98.12 74 PHE A N 1
ATOM 594 C CA . PHE A 1 74 ? -1.788 -3.158 16.236 1.00 98.12 74 PHE A CA 1
ATOM 595 C C . PHE A 1 74 ? -0.738 -4.255 16.378 1.00 98.12 74 PHE A C 1
ATOM 597 O O . PHE A 1 74 ? -1.071 -5.417 16.633 1.00 98.12 74 PHE A O 1
ATOM 604 N N . ASN A 1 75 ? 0.531 -3.893 16.223 1.00 96.56 75 ASN A N 1
ATOM 605 C CA . ASN A 1 75 ? 1.619 -4.833 16.447 1.00 96.56 75 ASN A CA 1
ATOM 606 C C . ASN A 1 75 ? 1.817 -5.092 17.960 1.00 96.56 75 ASN A C 1
ATOM 608 O O . ASN A 1 75 ? 1.130 -4.521 18.812 1.00 96.56 75 ASN A O 1
ATOM 612 N N . LYS A 1 76 ? 2.789 -5.945 18.305 1.00 94.75 76 LYS A N 1
ATOM 613 C CA . LYS A 1 76 ? 3.134 -6.295 19.699 1.00 94.75 76 LYS A CA 1
ATOM 614 C C . LYS A 1 76 ? 3.478 -5.086 20.586 1.00 94.75 76 LYS A C 1
ATOM 616 O O . LYS A 1 76 ? 3.286 -5.153 21.796 1.00 94.75 76 LYS A O 1
ATOM 621 N N . ASP A 1 77 ? 3.954 -3.998 19.982 1.00 95.44 77 ASP A N 1
ATOM 622 C CA . ASP A 1 77 ? 4.368 -2.765 20.658 1.00 95.44 77 ASP A CA 1
ATOM 623 C C . ASP A 1 77 ? 3.232 -1.726 20.724 1.00 95.44 77 ASP A C 1
ATOM 625 O O . ASP A 1 77 ? 3.420 -0.622 21.231 1.00 95.44 77 ASP A O 1
ATOM 629 N N . GLY A 1 78 ? 2.040 -2.072 20.225 1.00 96.19 78 GLY A N 1
ATOM 630 C CA . GLY A 1 78 ? 0.871 -1.195 20.200 1.00 96.19 78 GLY A CA 1
ATOM 631 C C . GLY A 1 78 ? 0.881 -0.160 19.073 1.00 96.19 78 GLY A C 1
ATOM 632 O O . GLY A 1 78 ? 0.060 0.754 19.099 1.00 96.19 78 GLY A O 1
ATOM 633 N N . LEU A 1 79 ? 1.777 -0.285 18.089 1.00 97.94 79 LEU A N 1
ATOM 634 C CA . LEU A 1 79 ? 1.805 0.587 16.913 1.00 97.94 79 LEU A CA 1
ATOM 635 C C . LEU A 1 79 ? 0.746 0.168 15.898 1.00 97.94 79 LEU A C 1
ATOM 637 O O . LEU A 1 79 ? 0.512 -1.025 15.695 1.00 97.94 79 LEU A O 1
ATOM 641 N N . GLU A 1 80 ? 0.149 1.147 15.219 1.00 98.38 80 GLU A N 1
ATOM 642 C CA . GLU A 1 80 ? -0.751 0.891 14.098 1.00 98.38 80 GLU A CA 1
ATOM 643 C C . GLU A 1 80 ? -0.020 0.138 12.981 1.00 98.38 80 GLU A C 1
ATOM 645 O O . GLU A 1 80 ? 1.043 0.564 12.523 1.00 98.38 80 GLU A O 1
ATOM 650 N N . THR A 1 81 ? -0.592 -0.983 12.549 1.00 98.81 81 THR A N 1
ATOM 651 C CA . THR A 1 81 ? -0.015 -1.812 11.483 1.00 98.81 81 THR A CA 1
ATOM 652 C C . THR A 1 81 ? -0.296 -1.232 10.102 1.00 98.81 81 THR A C 1
ATOM 654 O O . THR A 1 81 ? -1.266 -0.499 9.904 1.00 98.81 81 THR A O 1
ATOM 657 N N . ILE A 1 82 ? 0.546 -1.577 9.133 1.00 98.88 82 ILE A N 1
ATOM 658 C CA . ILE A 1 82 ? 0.444 -1.113 7.752 1.00 98.88 82 ILE A CA 1
ATOM 659 C C . ILE A 1 82 ? 0.451 -2.331 6.836 1.00 98.88 82 ILE A C 1
ATOM 661 O O . ILE A 1 82 ? 1.455 -3.031 6.723 1.00 98.88 82 ILE A O 1
ATOM 665 N N . TYR A 1 83 ? -0.669 -2.570 6.166 1.00 98.88 83 TYR A N 1
ATOM 666 C CA . TYR A 1 83 ? -0.721 -3.455 5.015 1.00 98.88 83 TYR A CA 1
ATOM 667 C C . TYR A 1 83 ? -0.172 -2.723 3.798 1.00 98.88 83 TYR A C 1
ATOM 669 O O . TYR A 1 83 ? -0.634 -1.625 3.503 1.00 98.88 83 TYR A O 1
ATOM 677 N N . VAL A 1 84 ? 0.777 -3.318 3.085 1.00 98.88 84 VAL A N 1
ATOM 678 C CA . VAL A 1 84 ? 1.280 -2.790 1.818 1.00 98.88 84 VAL A CA 1
ATOM 679 C C . VAL A 1 84 ? 1.002 -3.790 0.715 1.00 98.88 84 VAL A C 1
ATOM 681 O O . VAL A 1 84 ? 1.397 -4.946 0.821 1.00 98.88 84 VAL A O 1
ATOM 684 N N . SER A 1 85 ? 0.339 -3.345 -0.345 1.00 98.62 85 SER A N 1
ATOM 685 C CA . SER A 1 85 ? 0.102 -4.136 -1.547 1.00 98.62 85 SER A CA 1
ATOM 686 C C . SER A 1 85 ? 0.915 -3.621 -2.726 1.00 98.62 85 SER A C 1
ATOM 688 O O . SER A 1 85 ? 0.859 -2.426 -3.031 1.00 98.62 85 SER A O 1
ATOM 690 N N . ILE A 1 86 ? 1.578 -4.540 -3.425 1.00 98.62 86 ILE A N 1
ATOM 691 C CA . I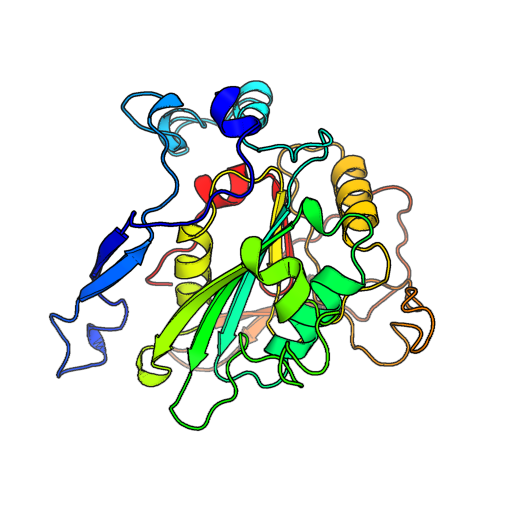LE A 1 86 ? 2.286 -4.286 -4.682 1.00 98.62 86 ILE A CA 1
ATOM 692 C C . ILE A 1 86 ? 1.677 -5.164 -5.772 1.00 98.62 86 ILE A C 1
ATOM 694 O O . ILE A 1 86 ? 1.576 -6.381 -5.617 1.00 98.62 86 ILE A O 1
ATOM 698 N N . ALA A 1 87 ? 1.285 -4.549 -6.885 1.00 97.50 87 ALA A N 1
ATOM 699 C CA . ALA A 1 87 ? 0.965 -5.261 -8.115 1.00 97.50 87 ALA A CA 1
ATOM 700 C C . ALA A 1 87 ? 2.186 -5.191 -9.040 1.00 97.50 87 ALA A C 1
ATOM 702 O O . ALA A 1 87 ? 2.510 -4.124 -9.555 1.00 97.50 87 ALA A O 1
ATOM 703 N N . SER A 1 88 ? 2.860 -6.323 -9.227 1.00 97.62 88 SER A N 1
ATOM 704 C CA . SER A 1 88 ? 4.031 -6.462 -10.093 1.00 97.62 88 SER A CA 1
ATOM 705 C C . SER A 1 88 ? 3.626 -7.167 -11.383 1.00 97.62 88 SER A C 1
ATOM 707 O O . SER A 1 88 ? 2.906 -8.170 -11.359 1.00 97.62 88 SER A O 1
ATOM 709 N N . TYR A 1 89 ? 4.050 -6.628 -12.523 1.00 96.75 89 TYR A N 1
ATOM 710 C CA . TYR A 1 89 ? 3.923 -7.287 -13.818 1.00 96.75 89 TYR A CA 1
ATOM 711 C C . TYR A 1 89 ? 5.285 -7.324 -14.486 1.00 96.75 89 TYR A C 1
ATOM 713 O O . TYR A 1 89 ? 5.699 -6.345 -15.105 1.00 96.75 89 TYR A O 1
ATOM 721 N N . ARG A 1 90 ? 5.967 -8.467 -14.344 1.00 96.00 90 ARG A N 1
ATOM 722 C CA . ARG A 1 90 ? 7.280 -8.730 -14.947 1.00 96.00 90 ARG A CA 1
ATOM 723 C C . ARG A 1 90 ? 8.297 -7.615 -14.658 1.00 96.00 90 ARG A C 1
ATOM 725 O O . ARG A 1 90 ? 9.096 -7.257 -15.523 1.00 96.00 90 ARG A O 1
ATOM 732 N N . ASP A 1 91 ? 8.213 -7.026 -13.465 1.00 96.00 91 ASP A N 1
ATOM 733 C CA . ASP A 1 91 ? 8.956 -5.824 -13.102 1.00 96.00 91 ASP A CA 1
ATOM 734 C C . ASP A 1 91 ? 10.266 -6.194 -12.381 1.00 96.00 91 ASP A C 1
ATOM 736 O O . ASP A 1 91 ? 10.220 -6.741 -11.273 1.00 96.00 91 ASP A O 1
ATOM 740 N N . PRO A 1 92 ? 11.442 -5.902 -12.968 1.00 95.25 92 PRO A N 1
ATOM 741 C CA . PRO A 1 92 ? 12.727 -6.247 -12.364 1.00 95.25 92 PRO A CA 1
ATOM 742 C C . PRO A 1 92 ? 13.066 -5.398 -11.129 1.00 95.25 92 PRO A C 1
ATOM 744 O O . PRO A 1 92 ? 13.993 -5.734 -10.395 1.00 95.25 92 PRO A O 1
ATOM 747 N N . GLU A 1 93 ? 12.354 -4.296 -10.884 1.00 96.62 93 GLU A N 1
ATOM 748 C CA . GLU A 1 93 ? 12.594 -3.424 -9.735 1.00 96.62 93 GLU A CA 1
ATOM 749 C C . GLU A 1 93 ? 11.807 -3.833 -8.486 1.00 96.62 93 GLU A C 1
ATOM 751 O O . GLU A 1 93 ? 12.077 -3.298 -7.408 1.00 96.62 93 GLU A O 1
ATOM 756 N N . CYS A 1 94 ? 10.888 -4.802 -8.590 1.00 97.75 94 CYS A N 1
ATOM 757 C CA . CYS A 1 94 ? 10.035 -5.212 -7.471 1.00 97.75 94 CYS A CA 1
ATOM 758 C C . CYS A 1 94 ? 10.847 -5.617 -6.235 1.00 97.75 94 CYS A C 1
ATOM 760 O O . CYS A 1 94 ? 10.586 -5.125 -5.137 1.00 97.75 94 CYS A O 1
ATOM 762 N N . THR A 1 95 ? 11.893 -6.427 -6.418 1.00 97.44 95 THR A N 1
ATOM 763 C CA . THR A 1 95 ? 12.813 -6.820 -5.340 1.00 97.44 95 THR A CA 1
ATOM 764 C C . THR A 1 95 ? 13.419 -5.598 -4.644 1.00 97.44 95 THR A C 1
ATOM 766 O O . THR A 1 95 ? 13.417 -5.522 -3.418 1.00 97.44 95 THR A O 1
ATOM 769 N N . ILE A 1 96 ? 13.878 -4.598 -5.405 1.00 97.12 96 ILE A N 1
ATOM 770 C CA . ILE A 1 96 ? 14.500 -3.382 -4.853 1.00 97.12 96 ILE A CA 1
ATOM 771 C C . ILE A 1 96 ? 13.471 -2.554 -4.078 1.00 97.12 96 ILE A C 1
ATOM 773 O O . ILE A 1 96 ? 13.768 -2.042 -2.999 1.00 97.12 96 ILE A O 1
ATOM 777 N N . THR A 1 97 ? 12.249 -2.450 -4.600 1.00 98.06 97 THR A N 1
ATOM 778 C CA . THR A 1 97 ? 11.140 -1.773 -3.921 1.00 98.06 97 THR A CA 1
ATOM 779 C C . THR A 1 97 ? 10.829 -2.422 -2.575 1.00 98.06 97 THR A C 1
ATOM 781 O O . THR A 1 97 ? 10.659 -1.712 -1.584 1.00 98.06 97 THR A O 1
ATOM 784 N N . VAL A 1 98 ? 10.788 -3.758 -2.514 1.00 98.44 98 VAL A N 1
ATOM 785 C CA . VAL A 1 98 ? 10.545 -4.514 -1.275 1.00 98.44 98 VAL A CA 1
ATOM 786 C C . VAL A 1 98 ? 11.681 -4.335 -0.268 1.00 98.44 98 VAL A C 1
ATOM 788 O O . VAL A 1 98 ? 11.416 -4.126 0.918 1.00 98.44 98 VAL A O 1
ATOM 791 N N . GLU A 1 99 ? 12.930 -4.370 -0.729 1.00 98.00 99 GLU A N 1
ATOM 792 C CA . GLU A 1 99 ? 14.102 -4.116 0.112 1.00 98.00 99 GLU A CA 1
ATOM 793 C C . GLU A 1 99 ? 14.043 -2.717 0.740 1.00 98.00 99 GLU A C 1
ATOM 795 O O . GLU A 1 99 ? 14.088 -2.576 1.965 1.00 98.00 99 GLU A O 1
ATOM 800 N N . ASP A 1 100 ? 13.833 -1.681 -0.073 1.00 97.38 100 ASP A N 1
ATOM 801 C CA . ASP A 1 100 ? 13.726 -0.298 0.398 1.00 97.38 100 ASP A CA 1
ATOM 802 C C . ASP A 1 100 ? 12.568 -0.092 1.378 1.00 97.38 100 ASP A C 1
ATOM 804 O O . ASP A 1 100 ? 12.723 0.608 2.382 1.00 97.38 100 ASP A O 1
ATOM 808 N N . LEU A 1 101 ? 11.416 -0.705 1.102 1.00 98.56 101 LEU A N 1
ATOM 809 C CA . LEU A 1 101 ? 10.207 -0.600 1.915 1.00 98.56 101 LEU A CA 1
ATOM 810 C C . LEU A 1 101 ? 10.468 -1.002 3.369 1.00 98.56 101 LEU A C 1
ATOM 812 O O . LEU A 1 101 ? 10.043 -0.295 4.284 1.00 98.56 101 LEU A O 1
ATOM 816 N N . PHE A 1 102 ? 11.197 -2.094 3.597 1.00 98.69 102 PHE A N 1
ATOM 817 C CA . PHE A 1 102 ? 11.507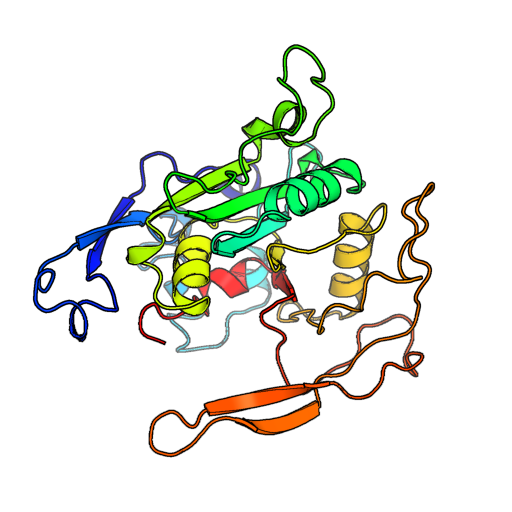 -2.567 4.947 1.00 98.69 102 PHE A CA 1
ATOM 818 C C . PHE A 1 102 ? 12.776 -1.940 5.526 1.00 98.69 102 PHE A C 1
ATOM 820 O O . PHE A 1 102 ? 12.773 -1.546 6.692 1.00 98.69 102 PHE A O 1
ATOM 827 N N . LEU A 1 103 ? 13.858 -1.827 4.749 1.00 98.06 103 LEU A N 1
ATOM 828 C CA . LEU A 1 103 ? 15.143 -1.323 5.252 1.00 98.06 103 LEU A CA 1
ATOM 829 C C . LEU A 1 103 ? 15.095 0.163 5.619 1.00 98.06 103 LEU A C 1
ATOM 831 O O . LEU A 1 103 ? 15.884 0.615 6.449 1.00 98.06 103 LEU A O 1
ATOM 835 N N . ARG A 1 104 ? 14.175 0.924 5.016 1.00 98.38 104 ARG A N 1
ATOM 836 C CA . ARG A 1 104 ? 14.017 2.362 5.263 1.00 98.38 104 ARG A CA 1
ATOM 837 C C . ARG A 1 104 ? 12.822 2.691 6.150 1.00 98.38 104 ARG A C 1
ATOM 839 O O . ARG A 1 104 ? 12.595 3.866 6.415 1.00 98.38 104 ARG A O 1
ATOM 846 N N . ALA A 1 105 ? 12.077 1.694 6.625 1.00 98.69 105 ALA A N 1
ATOM 847 C CA . ALA A 1 105 ? 11.054 1.903 7.640 1.00 98.69 105 ALA A CA 1
ATOM 848 C C . ALA A 1 105 ? 11.697 2.116 9.018 1.00 98.69 105 ALA A C 1
ATOM 850 O O . ALA A 1 105 ? 12.636 1.421 9.406 1.00 98.69 105 ALA A O 1
ATOM 851 N N . LYS A 1 106 ? 11.136 3.037 9.797 1.00 98.69 106 LYS A N 1
ATOM 852 C CA . LYS A 1 106 ? 11.481 3.248 11.204 1.00 98.69 106 LYS A CA 1
ATOM 853 C C . LYS A 1 106 ? 11.005 2.089 12.074 1.00 98.69 106 LYS A C 1
ATOM 855 O O . LYS A 1 106 ? 11.687 1.705 13.024 1.00 98.69 106 LYS A O 1
ATOM 860 N N . TYR A 1 107 ? 9.838 1.528 11.748 1.00 98.56 107 TYR A N 1
ATOM 861 C CA . TYR A 1 107 ? 9.223 0.413 12.467 1.00 98.56 107 TYR A CA 1
ATOM 862 C C . TYR A 1 107 ? 8.840 -0.726 11.505 1.00 98.56 107 TYR A C 1
ATOM 864 O O . TYR A 1 107 ? 7.652 -0.958 11.277 1.00 98.56 107 TYR A O 1
ATOM 872 N N . PRO A 1 108 ? 9.809 -1.478 10.951 1.00 98.44 108 PRO A N 1
ATOM 873 C CA . PRO A 1 108 ? 9.527 -2.534 9.972 1.00 98.44 108 PRO A CA 1
ATOM 874 C C . PRO A 1 108 ? 8.569 -3.616 10.502 1.00 98.44 108 PRO A C 1
ATOM 876 O O . PRO A 1 108 ? 7.714 -4.103 9.770 1.00 98.44 108 PRO A O 1
ATOM 879 N N . ASP A 1 109 ? 8.624 -3.909 11.804 1.00 98.38 109 ASP A N 1
ATOM 880 C CA . ASP A 1 109 ? 7.788 -4.901 12.501 1.00 98.38 109 ASP A CA 1
ATOM 881 C C . ASP A 1 109 ? 6.279 -4.570 12.545 1.00 98.38 109 ASP A C 1
ATOM 883 O O . ASP A 1 109 ? 5.501 -5.353 13.091 1.00 98.38 109 ASP A O 1
ATOM 887 N N . ARG A 1 110 ? 5.832 -3.407 12.049 1.00 98.50 110 ARG A N 1
ATOM 888 C CA . ARG A 1 110 ? 4.393 -3.088 11.916 1.00 98.50 110 ARG A CA 1
ATOM 889 C C . ARG A 1 110 ? 3.876 -3.248 10.489 1.00 98.50 110 ARG A C 1
ATOM 891 O O . ARG A 1 110 ? 2.692 -3.026 10.250 1.00 98.50 110 ARG A O 1
ATOM 898 N N . ILE A 1 111 ? 4.751 -3.597 9.552 1.00 98.81 111 ILE A N 1
ATOM 899 C CA . ILE A 1 111 ? 4.425 -3.706 8.138 1.00 98.81 111 ILE A CA 1
ATOM 900 C C . ILE A 1 111 ? 4.105 -5.157 7.798 1.00 98.81 111 ILE A C 1
ATOM 902 O O . ILE A 1 111 ? 4.796 -6.073 8.231 1.00 98.81 111 ILE A O 1
ATOM 906 N N . ARG A 1 112 ? 3.060 -5.365 7.003 1.00 98.69 112 ARG A N 1
ATOM 907 C CA . ARG A 1 112 ? 2.776 -6.625 6.320 1.00 98.69 112 ARG A CA 1
ATOM 908 C C . ARG A 1 112 ? 2.699 -6.341 4.830 1.00 98.69 112 ARG A C 1
ATOM 910 O O . ARG A 1 112 ? 1.909 -5.501 4.411 1.00 98.69 112 ARG A O 1
ATOM 917 N N . LEU A 1 113 ? 3.492 -7.053 4.046 1.00 98.88 113 LEU A N 1
ATOM 918 C CA . LEU A 1 113 ? 3.558 -6.904 2.599 1.00 98.88 113 LEU A CA 1
ATOM 919 C C . LEU A 1 113 ? 2.794 -8.036 1.908 1.00 98.88 113 LEU A C 1
ATOM 921 O O . LEU A 1 113 ? 2.962 -9.204 2.253 1.00 98.88 113 LEU A O 1
ATOM 925 N N . ALA A 1 114 ? 2.021 -7.687 0.888 1.00 98.56 114 ALA A N 1
ATOM 926 C CA . ALA A 1 114 ? 1.480 -8.612 -0.091 1.00 98.56 114 ALA A CA 1
ATOM 927 C C . ALA A 1 114 ? 1.890 -8.179 -1.499 1.00 98.56 114 ALA A C 1
ATOM 929 O O . ALA A 1 114 ? 1.649 -7.041 -1.908 1.00 98.56 114 ALA A O 1
ATOM 930 N N . VAL A 1 115 ? 2.477 -9.098 -2.255 1.00 98.62 115 VAL A N 1
ATOM 931 C CA . VAL A 1 115 ? 2.851 -8.873 -3.651 1.00 98.62 115 VAL A CA 1
ATOM 932 C C . VAL A 1 115 ? 2.033 -9.801 -4.529 1.00 98.62 115 VAL A C 1
ATOM 934 O O . VAL A 1 115 ? 2.060 -11.014 -4.346 1.00 98.62 115 VAL A O 1
ATOM 937 N N . VAL A 1 116 ? 1.323 -9.238 -5.500 1.00 98.31 116 VAL A N 1
ATOM 938 C CA . VAL A 1 116 ? 0.756 -10.001 -6.614 1.00 98.31 116 VAL A CA 1
ATOM 939 C C . VAL A 1 116 ? 1.777 -9.950 -7.736 1.00 98.31 116 VAL A C 1
ATOM 941 O O . VAL A 1 116 ? 1.952 -8.903 -8.359 1.00 98.31 116 VAL A O 1
ATOM 944 N N . ASP A 1 117 ? 2.487 -11.057 -7.935 1.00 97.38 117 ASP A N 1
ATOM 945 C CA . ASP A 1 117 ? 3.649 -11.125 -8.818 1.00 97.38 117 ASP A CA 1
ATOM 946 C C . ASP A 1 117 ? 3.287 -11.859 -10.109 1.00 97.38 117 ASP A C 1
ATOM 948 O O . ASP A 1 117 ? 3.111 -13.078 -10.131 1.00 97.38 117 ASP A O 1
ATOM 952 N N . GLN A 1 118 ? 3.092 -11.097 -11.183 1.00 96.00 118 GLN A N 1
ATOM 953 C CA . GLN A 1 118 ? 2.671 -11.632 -12.472 1.00 96.00 118 GLN A CA 1
ATOM 954 C C . GLN A 1 118 ? 3.897 -11.867 -13.357 1.00 96.00 118 GLN A C 1
ATOM 956 O O . GLN A 1 118 ? 4.512 -10.909 -13.831 1.00 96.00 118 GLN A O 1
ATOM 961 N N . LEU A 1 119 ? 4.251 -13.135 -13.570 1.00 95.38 119 LEU A N 1
ATOM 962 C CA . LEU A 1 119 ? 5.572 -13.546 -14.051 1.00 95.38 119 LEU A CA 1
ATOM 963 C C . LEU A 1 119 ? 5.514 -14.516 -15.234 1.00 95.38 119 LEU A C 1
ATOM 965 O O . LEU A 1 119 ? 4.561 -15.280 -15.407 1.00 95.38 119 LEU A O 1
ATOM 969 N N . LYS A 1 120 ? 6.598 -14.540 -16.008 1.00 94.44 120 LYS A N 1
ATOM 970 C CA . LYS A 1 120 ? 6.985 -15.605 -16.938 1.00 94.44 120 LYS A CA 1
ATOM 971 C C . LYS A 1 120 ? 8.174 -16.406 -16.414 1.00 94.44 120 LYS A C 1
ATOM 973 O O . LYS A 1 120 ? 8.823 -16.011 -15.455 1.00 94.44 120 LYS A O 1
ATOM 978 N N . GLU A 1 121 ? 8.437 -17.550 -17.048 1.00 89.25 121 GLU A N 1
ATOM 979 C CA . GLU A 1 121 ? 9.462 -18.518 -16.619 1.00 89.25 121 GLU A CA 1
ATOM 980 C C . GLU A 1 121 ? 10.861 -17.896 -16.461 1.00 89.25 121 GLU A C 1
ATOM 982 O O . GLU A 1 121 ? 11.572 -18.245 -15.524 1.00 89.25 121 GLU A O 1
ATOM 987 N N . ASP A 1 122 ? 11.215 -16.935 -17.320 1.00 91.44 122 ASP A N 1
ATOM 988 C CA . ASP A 1 122 ? 12.527 -16.271 -17.322 1.00 91.44 122 ASP A CA 1
ATOM 989 C C . ASP A 1 122 ? 12.572 -14.967 -16.500 1.00 91.44 122 ASP A C 1
ATOM 991 O O . ASP A 1 122 ? 13.612 -14.304 -16.453 1.00 91.44 122 ASP A O 1
ATOM 995 N N . ASP A 1 123 ? 11.461 -14.559 -15.878 1.00 92.88 123 ASP A N 1
ATOM 996 C CA . ASP A 1 123 ? 11.412 -13.305 -15.127 1.00 92.88 123 ASP A CA 1
ATOM 997 C C . ASP A 1 123 ? 11.998 -13.474 -13.715 1.00 92.88 123 ASP A C 1
ATOM 999 O O . ASP A 1 123 ? 11.858 -14.508 -13.055 1.00 92.88 123 ASP A O 1
ATOM 1003 N N . SER A 1 124 ? 12.633 -12.416 -13.209 1.00 90.81 124 SER A N 1
ATOM 1004 C CA . SER A 1 124 ? 13.064 -12.349 -11.815 1.00 90.81 124 SER A CA 1
ATOM 1005 C C . SER A 1 124 ? 11.853 -12.229 -10.892 1.00 90.81 124 SER A C 1
ATOM 1007 O O . SER A 1 124 ? 11.080 -11.279 -11.008 1.00 90.81 124 SER A O 1
ATOM 1009 N N . LYS A 1 125 ? 11.717 -13.158 -9.943 1.00 95.31 125 LYS A N 1
ATOM 1010 C CA . LYS A 1 125 ? 10.668 -13.086 -8.920 1.00 95.31 125 LYS A CA 1
ATOM 1011 C C . LYS A 1 125 ? 10.946 -11.964 -7.931 1.00 95.31 125 LYS A C 1
ATOM 1013 O O . LYS A 1 125 ? 12.069 -11.847 -7.441 1.00 95.31 125 LYS A O 1
ATOM 1018 N N . CYS A 1 126 ? 9.905 -11.248 -7.525 1.00 95.62 126 CYS A N 1
ATOM 1019 C CA . CYS A 1 126 ? 9.997 -10.240 -6.473 1.00 95.62 126 CYS A CA 1
ATOM 1020 C C . CYS A 1 126 ? 10.403 -10.841 -5.115 1.00 95.62 126 CYS A C 1
ATOM 1022 O O . CYS A 1 126 ? 11.019 -10.181 -4.283 1.00 95.62 126 CYS A O 1
ATOM 1024 N N . SER A 1 127 ? 10.087 -12.121 -4.896 1.00 95.88 127 SER A N 1
ATOM 1025 C CA . SER A 1 127 ? 10.455 -12.869 -3.690 1.00 95.88 127 SER A CA 1
ATOM 1026 C C . SER A 1 127 ? 11.912 -13.341 -3.664 1.00 95.88 127 SER A C 1
ATOM 1028 O O . SER A 1 127 ? 12.321 -13.976 -2.692 1.00 95.88 127 SER A O 1
ATOM 1030 N N . SER A 1 128 ? 12.672 -13.133 -4.742 1.00 94.88 128 SER A N 1
ATOM 1031 C CA . SER A 1 128 ? 14.054 -13.597 -4.846 1.00 94.88 128 SER A CA 1
ATOM 1032 C C . SER A 1 128 ? 15.012 -12.507 -4.361 1.00 94.88 128 SER A C 1
ATOM 1034 O O . SER A 1 128 ? 15.105 -11.468 -5.020 1.00 94.88 128 SER A O 1
ATOM 1036 N N . PRO A 1 129 ? 15.735 -12.717 -3.243 1.00 94.31 129 PRO A N 1
ATOM 1037 C CA . PRO A 1 129 ? 16.759 -11.778 -2.795 1.00 94.31 129 PRO A CA 1
ATOM 1038 C C . PRO A 1 129 ? 17.933 -11.734 -3.784 1.00 94.31 129 PRO A C 1
ATOM 1040 O O . PRO A 1 129 ? 18.193 -12.705 -4.497 1.00 94.31 129 PRO A O 1
ATOM 1043 N N . GLU A 1 130 ? 18.663 -10.615 -3.810 1.00 92.56 130 GLU A N 1
ATOM 1044 C CA . GLU A 1 130 ? 19.816 -10.422 -4.706 1.00 92.56 130 GLU A CA 1
ATOM 1045 C C . GLU A 1 130 ? 20.940 -11.422 -4.398 1.00 92.56 130 GLU A C 1
ATOM 1047 O O . GLU A 1 130 ? 21.588 -11.953 -5.302 1.00 92.56 130 GLU A O 1
ATOM 1052 N N . ARG A 1 131 ? 21.157 -11.698 -3.108 1.00 95.00 131 ARG A N 1
ATOM 1053 C CA . ARG A 1 131 ? 22.106 -12.704 -2.618 1.00 95.00 131 ARG A CA 1
ATOM 1054 C C . ARG A 1 131 ? 21.386 -13.781 -1.802 1.00 95.00 131 ARG A C 1
ATOM 1056 O O . ARG A 1 131 ? 20.379 -13.469 -1.165 1.00 95.00 131 ARG A O 1
ATOM 1063 N N . PRO A 1 132 ? 21.885 -15.032 -1.768 1.00 95.31 132 PRO A N 1
ATOM 1064 C CA . PRO A 1 132 ? 21.329 -16.064 -0.895 1.00 95.31 132 PRO A CA 1
ATOM 1065 C C . PRO A 1 132 ? 21.266 -15.593 0.563 1.00 95.31 132 PRO A C 1
ATOM 1067 O O . PRO A 1 132 ? 22.197 -14.945 1.048 1.00 95.31 132 PRO A O 1
ATOM 1070 N N . CYS A 1 133 ? 20.195 -15.937 1.279 1.00 96.12 133 CYS A N 1
ATOM 1071 C CA . CYS A 1 133 ? 20.014 -15.508 2.669 1.00 96.12 133 CYS A CA 1
ATOM 1072 C C . CYS A 1 133 ? 21.094 -16.058 3.614 1.00 96.12 133 CYS A C 1
ATOM 1074 O O . CYS A 1 133 ? 21.337 -15.486 4.672 1.00 96.12 133 CYS A O 1
ATOM 1076 N N . GLU A 1 134 ? 21.766 -17.150 3.244 1.00 96.75 134 GLU A N 1
ATOM 1077 C CA . GLU A 1 134 ? 22.924 -17.678 3.965 1.00 96.75 134 GLU A CA 1
ATOM 1078 C C . GLU A 1 134 ? 24.163 -16.777 3.837 1.00 96.75 134 GLU A C 1
ATOM 1080 O O . GLU A 1 134 ? 25.006 -16.767 4.735 1.00 96.75 134 GLU A O 1
ATOM 1085 N N . GLU A 1 135 ? 24.284 -16.041 2.729 1.00 97.31 135 GLU A N 1
ATOM 1086 C CA . GLU A 1 135 ? 25.400 -15.130 2.454 1.00 97.31 135 GLU A CA 1
ATOM 1087 C C . GLU A 1 135 ? 25.134 -13.718 2.982 1.00 97.31 135 GLU A C 1
ATOM 1089 O O . GLU A 1 135 ? 26.047 -13.080 3.510 1.00 97.31 135 GLU A O 1
ATOM 1094 N N . ASP A 1 136 ? 23.897 -13.232 2.856 1.00 96.62 136 ASP A N 1
ATOM 1095 C CA . ASP A 1 136 ? 23.475 -11.937 3.389 1.00 96.62 136 ASP A CA 1
ATOM 1096 C C . ASP A 1 136 ? 22.074 -12.018 4.028 1.00 96.62 136 ASP A C 1
ATOM 1098 O O . ASP A 1 136 ? 21.063 -11.758 3.364 1.00 96.62 136 ASP A O 1
ATOM 1102 N N . PRO A 1 137 ? 21.996 -12.381 5.323 1.00 96.56 137 PRO A N 1
ATOM 1103 C CA . PRO A 1 137 ? 20.729 -12.512 6.039 1.00 96.56 137 PRO A CA 1
ATOM 1104 C C . PRO A 1 137 ? 20.081 -11.168 6.400 1.00 96.56 137 PRO A C 1
ATOM 1106 O O . PRO A 1 137 ? 18.939 -11.162 6.859 1.00 96.56 137 PRO A O 1
ATOM 1109 N N . GLU A 1 138 ? 20.782 -10.039 6.233 1.00 97.00 138 GLU A N 1
ATOM 1110 C CA . GLU A 1 138 ? 20.268 -8.716 6.615 1.00 97.00 138 GLU A CA 1
ATOM 1111 C C . GLU A 1 138 ? 19.413 -8.059 5.522 1.00 97.00 138 GLU A C 1
ATOM 1113 O O . GLU A 1 138 ? 18.736 -7.069 5.810 1.00 97.00 138 GLU A O 1
ATOM 1118 N N . GLN A 1 139 ? 19.386 -8.627 4.310 1.00 97.06 139 GLN A N 1
ATOM 1119 C CA . GLN A 1 139 ? 18.412 -8.274 3.271 1.00 97.06 139 GLN A CA 1
ATOM 1120 C C . GLN A 1 139 ? 16.985 -8.402 3.821 1.00 97.06 139 GLN A C 1
ATOM 1122 O O . GLN A 1 139 ? 16.667 -9.342 4.560 1.00 97.06 139 GLN A O 1
ATOM 1127 N N . ALA A 1 140 ? 16.101 -7.479 3.458 1.00 97.56 140 ALA A N 1
ATOM 1128 C CA . ALA A 1 140 ? 14.728 -7.457 3.936 1.00 97.56 140 ALA A CA 1
ATOM 1129 C C . ALA A 1 140 ? 13.975 -8.743 3.604 1.00 97.56 140 ALA A C 1
ATOM 1131 O O . ALA A 1 140 ? 13.284 -9.275 4.476 1.00 97.56 140 ALA A O 1
ATOM 1132 N N . LEU A 1 141 ? 14.129 -9.258 2.381 1.00 97.19 141 LEU A N 1
ATOM 1133 C CA . LEU A 1 141 ? 13.493 -10.498 1.926 1.00 97.19 141 LEU A CA 1
ATOM 1134 C C . LEU A 1 141 ? 13.881 -11.713 2.775 1.00 97.19 141 LEU A C 1
ATOM 1136 O O . LEU A 1 141 ? 13.113 -12.668 2.864 1.00 97.19 141 LEU A O 1
ATOM 1140 N N . CYS A 1 142 ? 15.036 -11.661 3.439 1.00 97.62 142 CYS A N 1
ATOM 1141 C CA . CYS A 1 142 ? 15.489 -12.683 4.374 1.00 97.62 142 CYS A CA 1
ATOM 1142 C C . CYS A 1 142 ? 15.010 -12.376 5.801 1.00 97.62 142 CYS A C 1
ATOM 1144 O O . CYS A 1 142 ? 14.335 -13.183 6.442 1.00 97.62 142 CYS A O 1
ATOM 1146 N N . LYS A 1 143 ? 15.319 -11.176 6.299 1.00 98.12 143 LYS A N 1
ATOM 1147 C CA . LYS A 1 143 ? 15.078 -10.755 7.683 1.00 98.12 143 LYS A CA 1
ATOM 1148 C C . LYS A 1 143 ? 13.595 -10.643 8.043 1.00 98.12 143 LYS A C 1
ATOM 1150 O O . LYS A 1 143 ? 13.185 -11.026 9.140 1.00 98.12 143 LYS A O 1
ATOM 1155 N N . TYR A 1 144 ? 12.785 -10.137 7.119 1.00 98.31 144 TYR A N 1
ATOM 1156 C CA . TYR A 1 144 ? 11.367 -9.835 7.321 1.00 98.31 144 TYR A CA 1
ATOM 1157 C C . TYR A 1 144 ? 10.442 -10.748 6.511 1.00 98.31 144 TYR A C 1
ATOM 1159 O O . TYR A 1 144 ? 9.254 -10.460 6.401 1.00 98.31 144 TYR A O 1
ATOM 1167 N N . GLN A 1 145 ? 10.938 -11.885 6.009 1.00 97.12 145 GLN A N 1
ATOM 1168 C CA . GLN A 1 145 ? 10.153 -12.836 5.208 1.00 97.12 145 GLN A CA 1
ATOM 1169 C C . GLN A 1 145 ? 8.810 -13.213 5.861 1.00 97.12 145 GLN A C 1
ATOM 1171 O O . GLN A 1 145 ? 7.788 -13.337 5.197 1.00 97.12 145 GLN A O 1
ATOM 1176 N N . HIS A 1 146 ? 8.791 -13.349 7.190 1.00 97.44 146 HIS A N 1
ATOM 1177 C CA . HIS A 1 146 ? 7.601 -13.683 7.979 1.00 97.44 146 HIS A CA 1
ATOM 1178 C C . HIS A 1 146 ? 6.490 -12.610 7.957 1.00 97.44 146 HIS A C 1
ATOM 1180 O O . HIS A 1 146 ? 5.380 -12.873 8.426 1.00 97.44 146 HIS A O 1
ATOM 1186 N N . LEU A 1 147 ? 6.773 -11.416 7.428 1.00 98.50 147 LEU A N 1
ATOM 1187 C CA . LEU A 1 147 ? 5.837 -10.305 7.226 1.00 98.50 147 LEU A CA 1
ATOM 1188 C C . LEU A 1 147 ? 5.372 -10.181 5.766 1.00 98.50 147 LEU A C 1
ATOM 1190 O O . LEU A 1 147 ? 4.582 -9.290 5.461 1.00 98.50 147 LEU A O 1
ATOM 1194 N N . MET A 1 148 ? 5.841 -11.053 4.870 1.00 98.19 148 MET A N 1
ATOM 1195 C CA . MET A 1 148 ? 5.623 -10.957 3.427 1.00 98.19 148 MET A CA 1
ATOM 1196 C C . MET A 1 148 ? 4.809 -12.142 2.903 1.00 98.19 148 MET A C 1
ATOM 1198 O O . MET A 1 148 ? 4.980 -13.274 3.351 1.00 98.19 148 MET A O 1
ATOM 1202 N N . GLU A 1 149 ? 3.948 -11.889 1.924 1.00 97.31 149 GLU A N 1
ATOM 1203 C CA . GLU A 1 149 ? 3.179 -12.909 1.216 1.00 97.31 149 GLU A CA 1
ATOM 1204 C C . GLU A 1 149 ? 3.200 -12.615 -0.288 1.00 97.31 149 GLU A C 1
ATOM 1206 O O . GLU A 1 149 ? 2.967 -11.484 -0.711 1.00 97.31 149 GLU A O 1
ATOM 1211 N N . PHE A 1 150 ? 3.487 -13.630 -1.100 1.00 97.56 150 PHE A N 1
ATOM 1212 C CA . PHE A 1 150 ? 3.594 -13.505 -2.553 1.00 97.56 150 PHE A CA 1
ATOM 1213 C C . PHE A 1 150 ? 2.518 -14.368 -3.210 1.00 97.56 150 PHE A C 1
ATOM 1215 O O . PHE A 1 150 ? 2.413 -15.563 -2.933 1.00 97.56 150 PHE A O 1
ATOM 1222 N N . PHE A 1 151 ? 1.710 -13.758 -4.071 1.00 96.94 151 PHE A N 1
ATOM 1223 C CA . PHE A 1 151 ? 0.699 -14.423 -4.878 1.00 96.94 151 PHE A CA 1
ATOM 1224 C C . PHE A 1 151 ? 1.138 -14.388 -6.340 1.00 96.94 151 PHE A C 1
ATOM 1226 O O . PHE A 1 151 ? 0.934 -13.400 -7.045 1.00 96.94 151 PHE A O 1
ATOM 1233 N N . GLU A 1 152 ? 1.792 -15.467 -6.765 1.00 95.62 152 GLU A N 1
ATOM 1234 C CA . GLU A 1 152 ? 2.287 -15.613 -8.131 1.00 95.62 152 GLU A CA 1
ATOM 1235 C C . GLU A 1 152 ? 1.136 -15.905 -9.101 1.00 95.62 152 GLU A C 1
ATOM 1237 O O . GLU A 1 152 ? 0.287 -16.769 -8.861 1.00 95.62 152 GLU A O 1
ATOM 1242 N N . VAL A 1 153 ? 1.131 -15.197 -10.226 1.00 92.75 153 VAL A N 1
ATOM 1243 C CA . VAL A 1 153 ? 0.182 -15.380 -11.325 1.00 92.75 153 VAL A CA 1
ATOM 1244 C C . VAL A 1 153 ? 0.981 -15.520 -12.618 1.00 92.75 153 VAL A C 1
ATOM 1246 O O . VAL A 1 153 ? 1.962 -14.815 -12.830 1.00 92.75 153 VAL A O 1
ATOM 1249 N N . ASP A 1 154 ? 0.573 -16.428 -13.504 1.00 91.69 154 ASP A N 1
ATOM 1250 C CA . ASP A 1 154 ? 1.162 -16.498 -14.846 1.00 91.69 154 ASP A CA 1
ATOM 1251 C C . ASP A 1 154 ? 0.887 -15.183 -15.587 1.00 91.69 154 ASP A C 1
ATOM 1253 O O . ASP A 1 154 ? -0.266 -14.769 -15.702 1.00 91.69 154 ASP A O 1
ATOM 1257 N N . GLY A 1 155 ? 1.928 -14.545 -16.118 1.00 89.75 155 GLY A N 1
ATOM 1258 C CA . GLY A 1 155 ? 1.819 -13.301 -16.876 1.00 89.75 155 GLY A CA 1
ATOM 1259 C C . GLY A 1 155 ? 0.887 -13.384 -18.094 1.00 89.75 155 GLY A C 1
ATOM 1260 O O . GLY A 1 155 ? 0.336 -12.364 -18.492 1.00 89.75 155 GLY A O 1
ATOM 1261 N N . ASP A 1 156 ? 0.622 -14.574 -18.656 1.00 86.19 156 ASP A N 1
ATOM 1262 C CA . ASP A 1 156 ? -0.394 -14.738 -19.724 1.00 86.19 156 ASP A CA 1
ATOM 1263 C C . ASP A 1 156 ? -1.835 -14.593 -19.217 1.00 86.19 156 ASP A C 1
ATOM 1265 O O . ASP A 1 156 ? -2.775 -14.495 -20.007 1.00 86.19 156 ASP A O 1
ATOM 1269 N N . LEU A 1 157 ? -2.032 -14.644 -17.901 1.00 86.38 157 LEU A N 1
ATOM 1270 C CA . LEU A 1 157 ? -3.315 -14.421 -17.241 1.00 86.38 157 LEU A CA 1
ATOM 1271 C C . LEU A 1 157 ? -3.457 -12.974 -16.750 1.00 86.38 157 LEU A C 1
ATOM 1273 O O . LEU A 1 157 ? -4.460 -12.641 -16.123 1.00 86.38 157 LEU A O 1
ATOM 1277 N N . SER A 1 158 ? -2.487 -12.102 -17.020 1.00 86.44 158 SER A N 1
ATOM 1278 C CA . SER A 1 158 ? -2.578 -10.689 -16.669 1.00 86.44 158 SER A CA 1
ATOM 1279 C C . SER A 1 158 ? -3.560 -9.962 -17.579 1.00 86.44 158 SER A C 1
ATOM 1281 O O . SER A 1 158 ? -3.454 -10.006 -18.801 1.00 86.44 158 SER A O 1
ATOM 1283 N N . VAL A 1 159 ? -4.514 -9.260 -16.969 1.00 87.88 159 VAL A N 1
ATOM 1284 C CA . VAL A 1 159 ? -5.580 -8.524 -17.679 1.00 87.88 159 VAL A CA 1
ATOM 1285 C C . VAL A 1 159 ? -5.577 -7.031 -17.352 1.00 87.88 159 VAL A C 1
ATOM 1287 O O . VAL A 1 159 ? -6.535 -6.327 -17.639 1.00 87.88 159 VAL A O 1
ATOM 1290 N N . GLY A 1 160 ? -4.496 -6.556 -16.732 1.00 88.81 160 GLY A N 1
ATOM 1291 C CA . GLY A 1 160 ? -4.324 -5.173 -16.307 1.00 88.81 160 GLY A CA 1
ATOM 1292 C C . GLY A 1 160 ? -4.088 -5.025 -14.799 1.00 88.81 160 GLY A C 1
ATOM 1293 O O . GLY A 1 160 ? -4.290 -5.966 -14.022 1.00 88.81 160 GLY A O 1
ATOM 1294 N N . PRO A 1 161 ? -3.651 -3.831 -14.363 1.00 91.44 161 PRO A N 1
ATOM 1295 C CA . PRO A 1 161 ? -3.284 -3.570 -12.973 1.00 91.44 161 PRO A CA 1
ATOM 1296 C C . PRO A 1 161 ? -4.483 -3.605 -12.019 1.00 91.44 161 PRO A C 1
ATOM 1298 O O . PRO A 1 161 ? -4.314 -3.925 -10.845 1.00 91.44 161 PRO A O 1
ATOM 1301 N N . VAL A 1 162 ? -5.696 -3.319 -12.502 1.00 93.75 162 VAL A N 1
ATOM 1302 C CA . VAL A 1 162 ? -6.924 -3.341 -11.692 1.00 93.75 162 VAL A CA 1
ATOM 1303 C C . VAL A 1 162 ? -7.191 -4.739 -11.137 1.00 93.75 162 VAL A C 1
ATOM 1305 O O . VAL A 1 162 ? -7.392 -4.891 -9.932 1.00 93.75 162 VAL A O 1
ATOM 1308 N N . PHE A 1 163 ? -7.084 -5.778 -11.970 1.00 94.69 163 PHE A N 1
ATOM 1309 C CA . PHE A 1 163 ? -7.241 -7.158 -11.515 1.00 94.69 163 PHE A CA 1
ATOM 1310 C C . PHE A 1 163 ? -6.139 -7.583 -10.535 1.00 94.69 163 PHE A C 1
ATOM 1312 O O . PHE A 1 163 ? -6.425 -8.197 -9.507 1.00 94.69 163 PHE A O 1
ATOM 1319 N N . ALA A 1 164 ? -4.882 -7.214 -10.791 1.00 96.06 164 ALA A N 1
ATOM 1320 C CA . ALA A 1 164 ? -3.791 -7.505 -9.860 1.00 96.06 164 ALA A CA 1
ATOM 1321 C C . ALA A 1 164 ? -4.015 -6.833 -8.492 1.00 96.06 164 ALA A C 1
ATOM 1323 O O . ALA A 1 164 ? -3.834 -7.451 -7.445 1.00 96.06 164 ALA A O 1
ATOM 1324 N N . ARG A 1 165 ? -4.502 -5.590 -8.479 1.00 97.19 165 ARG A N 1
ATOM 1325 C CA . ARG A 1 165 ? -4.844 -4.872 -7.244 1.00 97.19 165 ARG A CA 1
ATOM 1326 C C . ARG A 1 165 ? -6.113 -5.411 -6.577 1.00 97.19 165 ARG A C 1
ATOM 1328 O O . ARG A 1 165 ? -6.189 -5.429 -5.351 1.00 97.19 165 ARG A O 1
ATOM 1335 N N . HIS A 1 166 ? -7.063 -5.954 -7.339 1.00 97.06 166 HIS A N 1
ATOM 1336 C CA . HIS A 1 166 ? -8.180 -6.738 -6.805 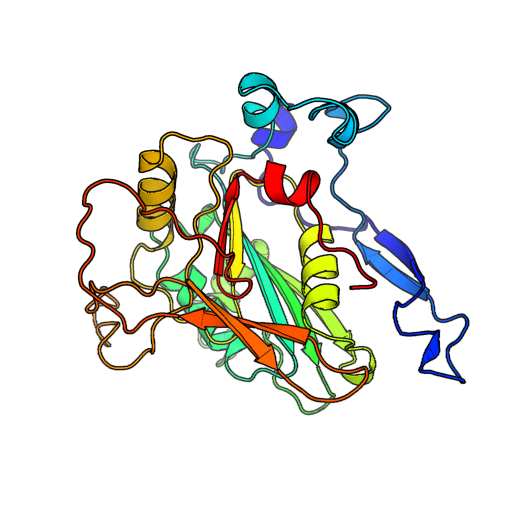1.00 97.06 166 HIS A CA 1
ATOM 1337 C C . HIS A 1 166 ? -7.692 -7.977 -6.044 1.00 97.06 166 HIS A C 1
ATOM 1339 O O . HIS A 1 166 ? -8.121 -8.212 -4.911 1.00 97.06 166 HIS A O 1
ATOM 1345 N N . LEU A 1 167 ? -6.761 -8.740 -6.624 1.00 97.12 167 LEU A N 1
ATOM 1346 C CA . LEU A 1 167 ? -6.121 -9.866 -5.941 1.00 97.12 167 LEU A CA 1
ATOM 1347 C C . LEU A 1 167 ? -5.398 -9.403 -4.672 1.00 97.12 167 LEU A C 1
ATOM 1349 O O . LEU A 1 167 ? -5.554 -10.021 -3.620 1.00 97.12 167 LEU A O 1
ATOM 1353 N N . ALA A 1 168 ? -4.702 -8.269 -4.729 1.00 97.88 168 ALA A N 1
ATOM 1354 C CA . ALA A 1 168 ? -4.034 -7.715 -3.563 1.00 97.88 168 ALA A CA 1
ATOM 1355 C C . ALA A 1 168 ? -5.030 -7.267 -2.475 1.00 97.88 168 ALA A C 1
ATOM 1357 O O . ALA A 1 168 ? -4.819 -7.534 -1.298 1.00 97.88 168 ALA A O 1
ATOM 1358 N N . HIS A 1 169 ? -6.175 -6.670 -2.812 1.00 97.62 169 HIS A N 1
ATOM 1359 C CA . HIS A 1 169 ? -7.211 -6.345 -1.820 1.00 97.62 169 HIS A CA 1
ATOM 1360 C C . HIS A 1 169 ? -7.766 -7.596 -1.119 1.00 97.62 169 HIS A C 1
ATOM 1362 O O . HIS A 1 169 ? -8.136 -7.535 0.055 1.00 97.62 169 HIS A O 1
ATOM 1368 N N . ARG A 1 170 ? -7.775 -8.756 -1.789 1.00 97.94 170 ARG A N 1
ATOM 1369 C CA . ARG A 1 170 ? -8.149 -10.035 -1.166 1.00 97.94 170 ARG A CA 1
ATOM 1370 C C . ARG A 1 170 ? -7.112 -10.555 -0.172 1.00 97.94 170 ARG A C 1
ATOM 1372 O O . ARG A 1 170 ? -7.456 -11.411 0.635 1.00 97.94 170 ARG A O 1
ATOM 1379 N N . MET A 1 171 ? -5.877 -10.053 -0.191 1.00 98.38 171 MET A N 1
ATOM 1380 C CA . MET A 1 171 ? -4.803 -10.440 0.737 1.00 98.38 171 MET A CA 1
ATOM 1381 C C . MET A 1 171 ? -4.719 -9.557 1.996 1.00 98.38 171 MET A C 1
ATOM 1383 O O . MET A 1 171 ? -3.979 -9.891 2.926 1.00 98.38 171 MET A O 1
ATOM 1387 N N . TYR A 1 172 ? -5.503 -8.474 2.068 1.00 98.50 172 TYR A N 1
ATOM 1388 C CA . TYR A 1 172 ? -5.661 -7.646 3.273 1.00 98.50 172 TYR A CA 1
ATOM 1389 C C . TYR A 1 172 ? -6.222 -8.477 4.432 1.00 98.50 172 TYR A C 1
ATOM 1391 O O . TYR A 1 172 ? -7.112 -9.300 4.212 1.00 98.50 172 TYR A O 1
ATOM 1399 N N . ARG A 1 173 ? -5.724 -8.307 5.663 1.00 97.81 173 ARG A N 1
ATOM 1400 C CA . ARG A 1 173 ? -6.107 -9.153 6.813 1.00 97.81 173 ARG A CA 1
ATOM 1401 C C . ARG A 1 173 ? -6.451 -8.374 8.082 1.00 97.81 173 ARG A C 1
ATOM 1403 O O . ARG A 1 173 ? -6.534 -8.957 9.166 1.00 97.81 173 ARG A O 1
ATOM 1410 N N . GLY A 1 174 ? -6.810 -7.104 7.927 1.00 97.50 174 GLY A N 1
ATOM 1411 C CA . GLY A 1 174 ? -7.356 -6.283 9.008 1.00 97.50 174 GLY A CA 1
ATOM 1412 C C . GLY A 1 174 ? -6.366 -5.283 9.591 1.00 97.50 174 GLY A C 1
ATOM 1413 O O . GLY A 1 174 ? -6.580 -4.809 10.705 1.00 97.50 174 GLY A O 1
ATOM 1414 N N . GLU A 1 175 ? -5.290 -4.967 8.873 1.00 98.50 175 GLU A N 1
ATOM 1415 C CA . GLU A 1 175 ? -4.271 -3.997 9.272 1.00 98.50 175 GLU A CA 1
ATOM 1416 C C . GLU A 1 175 ? -4.854 -2.585 9.418 1.00 98.50 175 GLU A C 1
ATOM 1418 O O . GLU A 1 175 ? -5.862 -2.233 8.796 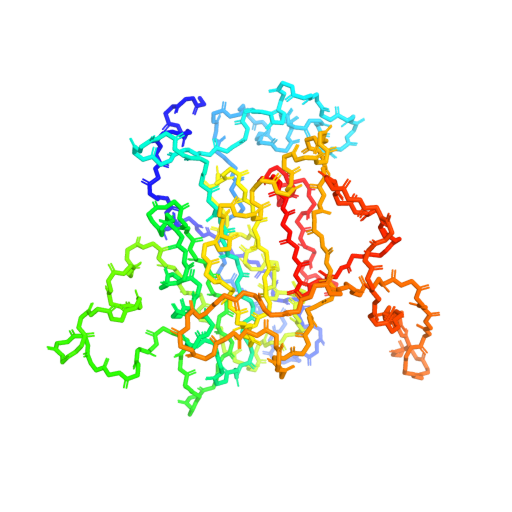1.00 98.50 175 GLU A O 1
ATOM 1423 N N . TYR A 1 176 ? -4.244 -1.767 10.278 1.00 98.44 176 TYR A N 1
ATOM 1424 C CA . TYR A 1 176 ? -4.768 -0.443 10.627 1.00 98.44 176 TYR A CA 1
ATOM 1425 C C . TYR A 1 176 ? -4.763 0.521 9.447 1.00 98.44 176 TYR A C 1
ATOM 1427 O O . TYR A 1 176 ? -5.769 1.190 9.185 1.00 98.44 176 TYR A O 1
ATOM 1435 N N . PHE A 1 177 ? -3.648 0.572 8.736 1.00 98.62 177 PHE A N 1
ATOM 1436 C CA . PHE A 1 177 ? -3.505 1.285 7.483 1.00 98.62 177 PHE A CA 1
ATOM 1437 C C . PHE A 1 177 ? -3.372 0.299 6.330 1.00 98.62 177 PHE A C 1
ATOM 1439 O O . PHE A 1 177 ? -2.888 -0.819 6.500 1.00 98.62 177 PHE A O 1
ATOM 1446 N N . ALA A 1 178 ? -3.794 0.740 5.154 1.00 98.44 178 ALA A N 1
ATOM 1447 C CA . ALA A 1 178 ? -3.582 0.061 3.895 1.00 98.44 178 ALA A CA 1
ATOM 1448 C C . ALA A 1 178 ? -2.900 1.028 2.930 1.00 98.44 178 ALA A C 1
ATOM 1450 O O . ALA A 1 178 ? -3.361 2.154 2.729 1.00 98.44 178 ALA A O 1
ATOM 1451 N N . MET A 1 179 ? -1.800 0.566 2.354 1.00 98.56 179 MET A N 1
ATOM 1452 C CA . MET A 1 179 ? -1.005 1.265 1.368 1.00 98.56 179 MET A CA 1
ATOM 1453 C C . MET A 1 179 ? -0.960 0.441 0.089 1.00 98.56 179 MET A C 1
ATOM 1455 O O . MET A 1 179 ? -0.714 -0.761 0.129 1.00 98.56 179 MET A O 1
ATOM 1459 N N . GLN A 1 180 ? -1.138 1.094 -1.046 1.00 97.88 180 GLN A N 1
ATOM 1460 C CA . GLN A 1 180 ? -0.865 0.517 -2.353 1.00 97.88 180 GLN A CA 1
ATOM 1461 C C . GLN A 1 180 ? 0.231 1.321 -3.020 1.00 97.88 180 GLN A C 1
ATOM 1463 O O . GLN A 1 180 ? 0.168 2.551 -3.000 1.00 97.88 180 GLN A O 1
ATOM 1468 N N . VAL A 1 181 ? 1.193 0.620 -3.613 1.00 98.06 181 VAL A N 1
ATOM 1469 C CA . VAL A 1 181 ? 2.280 1.220 -4.384 1.00 98.06 181 VAL A CA 1
ATOM 1470 C C . VAL A 1 181 ? 2.549 0.424 -5.658 1.00 98.06 181 VAL A C 1
ATOM 1472 O O . VAL A 1 181 ? 2.228 -0.766 -5.733 1.00 98.06 181 VAL A O 1
ATOM 1475 N N . ASP A 1 182 ? 3.146 1.076 -6.650 1.00 97.19 182 ASP A N 1
ATOM 1476 C CA . ASP A 1 182 ? 3.691 0.395 -7.825 1.00 97.19 182 ASP A CA 1
ATOM 1477 C C . ASP A 1 182 ? 4.976 -0.388 -7.489 1.00 97.19 182 ASP A C 1
ATOM 1479 O O . ASP A 1 182 ? 5.587 -0.216 -6.431 1.00 97.19 182 ASP A O 1
ATOM 1483 N N . ALA A 1 183 ? 5.380 -1.288 -8.389 1.00 97.38 183 ALA A N 1
ATOM 1484 C CA . ALA A 1 183 ? 6.488 -2.220 -8.167 1.00 97.38 183 ALA A CA 1
ATOM 1485 C C . ALA A 1 183 ? 7.891 -1.601 -8.306 1.00 97.38 183 ALA A C 1
ATOM 1487 O O . ALA A 1 183 ? 8.866 -2.227 -7.904 1.00 97.38 183 ALA A O 1
ATOM 1488 N N . HIS A 1 184 ? 8.011 -0.373 -8.806 1.00 96.56 184 HIS A N 1
ATOM 1489 C CA . HIS A 1 184 ? 9.280 0.327 -9.058 1.00 96.56 184 HIS A CA 1
ATOM 1490 C C . HIS A 1 184 ? 9.367 1.625 -8.247 1.00 96.56 184 HIS A C 1
ATOM 1492 O O . HIS A 1 184 ? 9.560 2.723 -8.765 1.00 96.56 184 HIS A O 1
ATOM 1498 N N . MET A 1 185 ? 9.198 1.500 -6.936 1.00 96.12 185 MET A N 1
ATOM 1499 C CA . MET A 1 185 ? 9.192 2.620 -6.005 1.00 96.12 185 MET A CA 1
ATOM 1500 C C . MET A 1 185 ? 10.493 2.659 -5.204 1.00 96.12 185 MET A C 1
ATOM 1502 O O . MET A 1 185 ? 11.232 1.679 -5.099 1.00 96.12 185 MET A O 1
ATOM 1506 N N . ARG A 1 186 ? 10.799 3.823 -4.631 1.00 96.94 186 ARG A N 1
ATOM 1507 C CA . ARG A 1 186 ? 11.904 3.996 -3.682 1.00 96.94 186 ARG A CA 1
ATOM 1508 C C . ARG A 1 186 ? 11.385 4.743 -2.471 1.00 96.94 186 ARG A C 1
ATOM 1510 O O . ARG A 1 186 ? 10.812 5.822 -2.598 1.00 96.94 186 ARG A O 1
ATOM 1517 N N . PHE A 1 187 ? 11.592 4.164 -1.299 1.00 97.69 187 PHE A N 1
ATOM 1518 C CA . PHE A 1 187 ? 11.110 4.735 -0.049 1.00 97.69 187 PHE A CA 1
ATOM 1519 C C . PHE A 1 187 ? 12.147 5.684 0.543 1.00 97.69 187 PHE A C 1
ATOM 1521 O O . PHE A 1 187 ? 13.350 5.456 0.433 1.00 97.69 187 PHE A O 1
ATOM 1528 N N . THR A 1 188 ? 11.706 6.764 1.176 1.00 97.69 188 THR A N 1
ATOM 1529 C CA . THR A 1 188 ? 12.600 7.601 1.982 1.00 97.69 188 THR A CA 1
ATOM 1530 C C . THR A 1 188 ? 12.809 6.964 3.350 1.00 97.69 188 THR A C 1
ATOM 1532 O O . THR A 1 188 ? 11.993 6.172 3.816 1.00 97.69 188 THR A O 1
ATOM 1535 N N . LYS A 1 189 ? 13.898 7.322 4.022 1.00 98.50 189 LYS A N 1
ATOM 1536 C CA . LYS A 1 189 ? 14.125 6.948 5.416 1.00 98.50 189 LYS A CA 1
ATOM 1537 C C . LYS A 1 189 ? 12.950 7.378 6.303 1.00 98.50 189 LYS A C 1
ATOM 1539 O O . LYS A 1 189 ? 12.444 8.490 6.161 1.00 98.50 189 LYS A O 1
ATOM 1544 N N . ASP A 1 190 ? 12.565 6.494 7.216 1.00 98.62 190 ASP A N 1
ATOM 1545 C CA . ASP A 1 190 ? 11.490 6.647 8.198 1.00 98.62 190 ASP A CA 1
ATOM 1546 C C . ASP A 1 190 ? 10.103 6.917 7.574 1.00 98.62 190 ASP A C 1
ATOM 1548 O O . ASP A 1 190 ? 9.230 7.509 8.217 1.00 98.62 190 ASP A O 1
ATOM 1552 N N . TRP A 1 191 ? 9.888 6.485 6.320 1.00 98.38 191 TRP A N 1
ATOM 1553 C CA . TRP A 1 191 ? 8.677 6.788 5.542 1.00 98.38 191 TRP A CA 1
ATOM 1554 C C . TRP A 1 191 ? 7.381 6.396 6.247 1.00 98.38 191 TRP A C 1
ATOM 1556 O O . TRP A 1 191 ? 6.372 7.079 6.109 1.00 98.38 191 TRP A O 1
ATOM 1566 N N . ASP A 1 192 ? 7.386 5.290 6.981 1.00 98.62 192 ASP A N 1
ATOM 1567 C CA . ASP A 1 192 ? 6.197 4.725 7.597 1.00 98.62 192 ASP A CA 1
ATOM 1568 C C . ASP A 1 192 ? 5.686 5.646 8.709 1.00 98.62 192 ASP A C 1
ATOM 1570 O O . ASP A 1 192 ? 4.481 5.849 8.863 1.00 98.62 192 ASP A O 1
ATOM 1574 N N . ASP A 1 193 ? 6.588 6.187 9.529 1.00 98.44 193 ASP A N 1
ATOM 1575 C CA . ASP A 1 193 ? 6.238 7.092 10.631 1.00 98.44 193 ASP A CA 1
ATOM 1576 C C . ASP A 1 193 ? 5.831 8.466 10.092 1.00 98.44 193 ASP A C 1
ATOM 1578 O O . ASP A 1 193 ? 4.820 9.026 10.522 1.00 98.44 193 ASP A O 1
ATOM 1582 N N . ASP A 1 194 ? 6.559 8.960 9.085 1.00 97.31 194 ASP A N 1
ATOM 1583 C CA . ASP A 1 194 ? 6.240 10.211 8.397 1.00 97.31 194 ASP A CA 1
ATOM 1584 C C . ASP A 1 194 ? 4.854 10.155 7.735 1.00 97.31 194 ASP A C 1
ATOM 1586 O O . ASP A 1 194 ? 4.012 11.018 7.981 1.00 97.31 194 ASP A O 1
ATOM 1590 N N . LEU A 1 195 ? 4.565 9.101 6.967 1.00 97.50 195 LEU A N 1
ATOM 1591 C CA . LEU A 1 195 ? 3.299 8.950 6.249 1.00 97.50 195 LEU A CA 1
ATOM 1592 C C . LEU A 1 195 ? 2.102 8.792 7.199 1.00 97.50 195 LEU A C 1
ATOM 1594 O O . LEU A 1 195 ? 1.059 9.412 6.982 1.00 97.50 195 LEU A O 1
ATOM 1598 N N . VAL A 1 196 ? 2.255 8.035 8.293 1.00 98.38 196 VAL A N 1
ATOM 1599 C CA . VAL A 1 196 ? 1.233 7.955 9.352 1.00 98.38 196 VAL A CA 1
ATOM 1600 C C . VAL A 1 196 ? 0.999 9.327 9.989 1.00 98.38 196 VAL A C 1
ATOM 1602 O O . VAL A 1 196 ? -0.151 9.700 10.233 1.00 98.38 196 VAL A O 1
ATOM 1605 N N . GLY A 1 197 ? 2.062 10.096 10.240 1.00 97.88 197 GLY A N 1
ATOM 1606 C CA . GLY A 1 197 ? 1.974 11.460 10.758 1.00 97.88 197 GLY A CA 1
ATOM 1607 C C . GLY A 1 197 ? 1.220 12.403 9.816 1.00 97.88 197 GLY A C 1
ATOM 1608 O O . GLY A 1 197 ? 0.316 13.114 10.259 1.00 97.88 197 GLY A O 1
ATOM 1609 N N . GLN A 1 198 ? 1.539 12.364 8.519 1.00 96.06 198 GLN A N 1
ATOM 1610 C CA . GLN A 1 198 ? 0.862 13.151 7.484 1.00 96.06 198 GLN A CA 1
ATOM 1611 C C . GLN A 1 198 ? -0.619 12.780 7.353 1.00 96.06 198 GLN A C 1
ATOM 1613 O O . GLN A 1 198 ? -1.477 13.656 7.282 1.00 96.06 198 GLN A O 1
ATOM 1618 N N . TRP A 1 199 ? -0.950 11.487 7.369 1.00 97.50 199 TRP A N 1
ATOM 1619 C CA . TRP A 1 199 ? -2.344 11.053 7.313 1.00 97.50 199 TRP A CA 1
ATOM 1620 C C . TRP A 1 199 ? -3.124 11.516 8.553 1.00 97.50 199 TRP A C 1
ATOM 1622 O O . TRP A 1 199 ? -4.222 12.059 8.434 1.00 97.50 199 TRP A O 1
ATOM 1632 N N . LYS A 1 200 ? -2.538 11.384 9.752 1.00 96.88 200 LYS A N 1
ATOM 1633 C CA . LYS A 1 200 ? -3.162 11.841 11.006 1.00 96.88 200 LYS A CA 1
ATOM 1634 C C . LYS A 1 200 ? -3.396 13.353 11.021 1.00 96.88 200 LYS A C 1
ATOM 1636 O O . LYS A 1 200 ? -4.403 13.793 11.576 1.00 96.88 200 LYS A O 1
ATOM 1641 N N . SER A 1 201 ? -2.518 14.153 10.409 1.00 96.88 201 SER A N 1
ATOM 1642 C CA . SER A 1 201 ? -2.698 15.609 10.370 1.00 96.88 201 SER A CA 1
ATOM 1643 C C . SER A 1 201 ? -3.839 16.071 9.461 1.00 96.88 201 SER A C 1
ATOM 1645 O O . SER A 1 201 ? -4.318 17.187 9.639 1.00 96.88 201 SER A O 1
ATOM 1647 N N . ALA A 1 202 ? -4.364 15.204 8.585 1.00 95.06 202 ALA A N 1
ATOM 1648 C CA . ALA A 1 202 ? -5.596 15.475 7.841 1.00 95.06 202 ALA A CA 1
ATOM 1649 C C . ALA A 1 202 ? -6.855 15.499 8.732 1.00 95.06 202 ALA A C 1
ATOM 1651 O O . ALA A 1 202 ? -7.897 15.990 8.301 1.00 95.06 202 ALA A O 1
ATOM 1652 N N . ASN A 1 203 ? -6.783 14.949 9.956 1.00 93.31 203 ASN A N 1
ATOM 1653 C CA . ASN A 1 203 ? -7.887 14.890 10.922 1.00 93.31 203 ASN A CA 1
ATOM 1654 C C . ASN A 1 203 ? -9.209 14.368 10.314 1.00 93.31 203 ASN A C 1
ATOM 1656 O O . ASN A 1 203 ? -10.295 14.894 10.569 1.00 93.31 203 ASN A O 1
ATOM 1660 N N . ASN A 1 204 ? -9.106 13.340 9.470 1.00 91.94 204 ASN A N 1
ATOM 1661 C CA . ASN A 1 204 ? -10.229 12.757 8.751 1.00 91.94 204 ASN A CA 1
ATOM 1662 C C . ASN A 1 204 ? -10.046 11.238 8.630 1.00 91.94 204 ASN A C 1
ATOM 1664 O O . ASN A 1 204 ? -9.207 10.766 7.870 1.00 91.94 204 ASN A O 1
ATOM 1668 N N . GLU A 1 205 ? -10.885 10.476 9.335 1.00 90.44 205 GLU A N 1
ATOM 1669 C CA . GLU A 1 205 ? -10.849 9.003 9.365 1.00 90.44 205 GLU A CA 1
ATOM 1670 C C . GLU A 1 205 ? -11.099 8.357 7.988 1.00 90.44 205 GLU A C 1
ATOM 1672 O O . GLU A 1 205 ? -10.763 7.192 7.767 1.00 90.44 205 GLU A O 1
ATOM 1677 N N . MET A 1 206 ? -11.669 9.123 7.054 1.00 90.62 206 MET A N 1
ATOM 1678 C CA . MET A 1 206 ? -11.960 8.714 5.680 1.00 90.62 206 MET A CA 1
ATOM 1679 C C . MET A 1 206 ? -10.933 9.239 4.668 1.00 90.62 206 MET A C 1
ATOM 1681 O O . MET A 1 206 ? -11.132 9.072 3.466 1.00 90.62 206 MET A O 1
ATOM 1685 N N . ALA A 1 207 ? -9.865 9.906 5.120 1.00 94.31 207 ALA A N 1
ATOM 1686 C CA . ALA A 1 207 ? -8.845 10.430 4.224 1.00 94.31 207 ALA A CA 1
ATOM 1687 C C . ALA A 1 207 ? -8.126 9.302 3.473 1.00 94.31 207 ALA A C 1
ATOM 1689 O O . ALA A 1 207 ? -7.770 8.267 4.046 1.00 94.31 207 ALA A O 1
ATOM 1690 N N . VAL A 1 208 ? -7.854 9.561 2.199 1.00 95.94 208 VAL A N 1
ATOM 1691 C CA . VAL A 1 208 ? -6.931 8.787 1.373 1.00 95.94 208 VAL A CA 1
ATOM 1692 C C . VAL A 1 208 ? -5.815 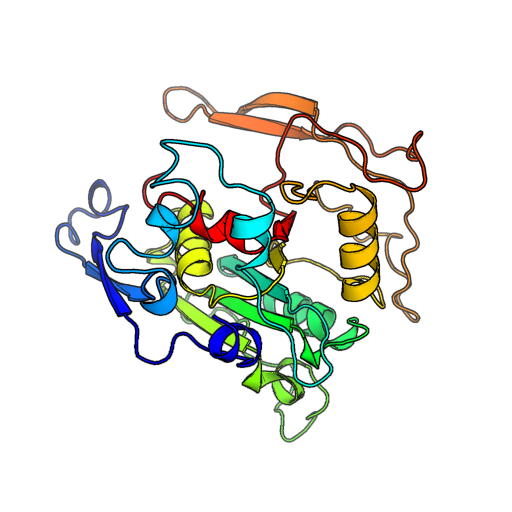9.747 0.990 1.00 95.94 208 VAL A C 1
ATOM 1694 O O . VAL A 1 208 ? -6.048 10.699 0.250 1.00 95.94 208 VAL A O 1
ATOM 1697 N N . ALA A 1 209 ? -4.621 9.538 1.537 1.00 96.62 209 ALA A N 1
ATOM 1698 C CA . ALA A 1 209 ? -3.431 10.234 1.075 1.00 96.62 209 ALA A CA 1
ATOM 1699 C C . ALA A 1 209 ? -2.995 9.585 -0.239 1.00 96.62 209 ALA A C 1
ATOM 1701 O O . ALA A 1 209 ? -2.830 8.371 -0.315 1.00 96.62 209 ALA A O 1
ATOM 1702 N N . THR A 1 210 ? -2.861 10.382 -1.284 1.00 95.69 210 THR A N 1
ATOM 1703 C CA . THR A 1 210 ? -2.496 9.927 -2.623 1.00 95.69 210 THR A CA 1
ATOM 1704 C C . THR A 1 210 ? -1.696 11.033 -3.295 1.00 95.69 210 THR A C 1
ATOM 1706 O O . THR A 1 210 ? -1.699 12.170 -2.819 1.00 95.69 210 THR A O 1
ATOM 1709 N N . ALA A 1 211 ? -0.897 10.645 -4.278 1.00 92.56 211 ALA A N 1
ATOM 1710 C CA . ALA A 1 211 ? -0.076 11.521 -5.096 1.00 92.56 211 ALA A CA 1
ATOM 1711 C C . ALA A 1 211 ? 0.528 10.680 -6.218 1.00 92.56 211 ALA A C 1
ATOM 1713 O O . ALA A 1 211 ? 0.823 9.498 -6.023 1.00 92.56 211 ALA A O 1
ATOM 1714 N N . TYR A 1 212 ? 0.784 11.292 -7.368 1.00 89.88 212 TYR A N 1
ATOM 1715 C CA . TYR A 1 212 ? 1.665 10.668 -8.343 1.00 89.88 212 TYR A CA 1
ATOM 1716 C C . TYR A 1 212 ? 3.102 10.643 -7.780 1.00 89.88 212 TYR A C 1
ATOM 1718 O O . TYR A 1 212 ? 3.543 11.651 -7.221 1.00 89.88 212 TYR A O 1
ATOM 1726 N N . PRO A 1 213 ? 3.843 9.527 -7.845 1.00 90.12 213 PRO A N 1
ATOM 1727 C CA . PRO A 1 213 ? 5.210 9.490 -7.333 1.00 90.12 213 PRO A CA 1
ATOM 1728 C C . PRO A 1 213 ? 6.149 10.419 -8.120 1.00 90.12 213 PRO A C 1
ATOM 1730 O O . PRO A 1 213 ? 6.127 10.450 -9.350 1.00 90.12 213 PRO A O 1
ATOM 1733 N N . SER A 1 214 ? 6.999 11.164 -7.410 1.00 90.94 214 SER A N 1
ATOM 1734 C CA . SER A 1 214 ? 8.058 11.974 -8.026 1.00 90.94 214 SER A CA 1
ATOM 1735 C C . SER A 1 214 ? 9.151 11.103 -8.646 1.00 90.94 214 SER A C 1
ATOM 1737 O O . SER A 1 214 ? 9.422 9.994 -8.183 1.00 90.94 214 SER A O 1
ATOM 1739 N N . ASP A 1 215 ? 9.854 11.645 -9.642 1.00 90.00 215 ASP A N 1
ATOM 1740 C CA . ASP A 1 215 ? 11.031 10.989 -10.209 1.00 90.00 215 ASP A CA 1
ATOM 1741 C C . ASP A 1 215 ? 12.131 10.785 -9.152 1.00 90.00 215 ASP A C 1
ATOM 1743 O O . ASP A 1 215 ? 12.277 11.575 -8.218 1.00 90.00 215 ASP A O 1
ATOM 1747 N N . LEU A 1 216 ? 12.935 9.730 -9.293 1.00 91.25 216 LEU A N 1
ATOM 1748 C CA . LEU A 1 216 ? 13.979 9.394 -8.318 1.00 91.25 216 LEU A CA 1
ATOM 1749 C C . LEU A 1 216 ? 15.141 10.405 -8.304 1.00 91.25 216 LEU A C 1
ATOM 1751 O O . LEU A 1 216 ? 15.840 10.542 -7.295 1.00 91.25 216 LEU A O 1
ATOM 1755 N N . ASN A 1 217 ? 15.376 11.112 -9.410 1.00 92.62 217 ASN A N 1
ATOM 1756 C CA . ASN A 1 217 ? 16.581 11.908 -9.590 1.00 92.62 217 ASN A CA 1
ATOM 1757 C C . ASN A 1 217 ? 16.573 13.143 -8.673 1.00 92.62 217 ASN A C 1
ATOM 1759 O O . ASN A 1 217 ? 15.709 14.019 -8.753 1.00 92.62 217 ASN A O 1
ATOM 1763 N N . GLY A 1 218 ? 17.555 13.204 -7.770 1.00 92.00 218 GLY A N 1
ATOM 1764 C CA . GLY A 1 218 ? 17.659 14.267 -6.767 1.00 92.00 218 GLY A CA 1
ATOM 1765 C C . GLY A 1 218 ? 16.542 14.255 -5.716 1.00 92.00 218 GLY A C 1
ATOM 1766 O O . GLY A 1 218 ? 16.360 15.251 -5.018 1.00 92.00 218 GLY A O 1
ATOM 1767 N N . SER A 1 219 ? 15.781 13.162 -5.602 1.00 94.94 219 SER A N 1
ATOM 1768 C CA . SER A 1 219 ? 14.670 13.055 -4.648 1.00 94.94 219 SER A CA 1
ATOM 1769 C C . SER A 1 219 ? 15.060 12.405 -3.328 1.00 94.94 219 SER A C 1
ATOM 1771 O O . SER A 1 219 ? 14.445 12.706 -2.302 1.00 94.94 219 SER A O 1
ATOM 1773 N N . ILE A 1 220 ? 16.092 11.560 -3.333 1.00 96.75 220 ILE A N 1
ATOM 1774 C CA . ILE A 1 220 ? 16.561 10.802 -2.170 1.00 96.75 220 ILE A CA 1
ATOM 1775 C C . ILE A 1 220 ? 18.087 10.882 -2.101 1.00 96.75 220 ILE A C 1
ATOM 1777 O O . ILE A 1 220 ? 18.767 10.692 -3.110 1.00 96.75 220 ILE A O 1
ATOM 1781 N N . ASP A 1 221 ? 18.627 11.146 -0.911 1.00 96.81 221 ASP A N 1
ATOM 1782 C CA . ASP A 1 221 ? 20.069 11.082 -0.682 1.00 96.81 221 ASP A CA 1
ATOM 1783 C C . ASP A 1 221 ? 20.570 9.634 -0.840 1.00 96.81 221 ASP A C 1
ATOM 1785 O O . ASP A 1 221 ? 20.044 8.732 -0.181 1.00 96.81 221 ASP A O 1
ATOM 1789 N N . PRO A 1 222 ? 21.590 9.369 -1.671 1.00 94.25 222 PRO A N 1
ATOM 1790 C CA . PRO A 1 222 ? 22.039 8.004 -1.931 1.00 94.25 222 PRO A CA 1
ATOM 1791 C C . PRO A 1 222 ? 22.694 7.324 -0.719 1.00 94.25 222 PRO A C 1
ATOM 1793 O O . PRO A 1 222 ? 22.799 6.102 -0.714 1.00 94.25 222 PRO A O 1
ATOM 1796 N N . ASN A 1 223 ? 23.133 8.082 0.293 1.00 94.69 223 ASN A N 1
ATOM 1797 C CA . ASN A 1 223 ? 23.811 7.549 1.475 1.00 94.69 223 ASN A CA 1
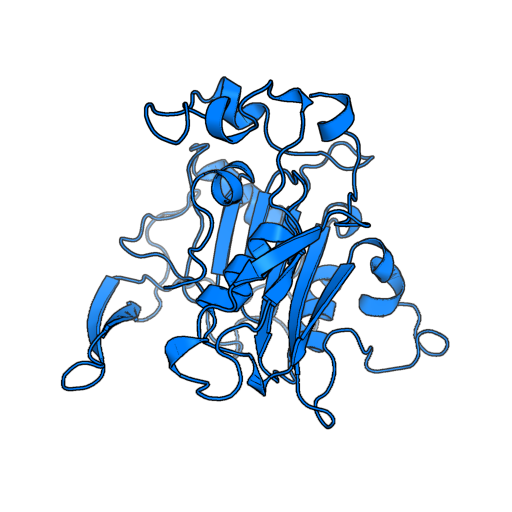ATOM 1798 C C . ASN A 1 223 ? 22.918 7.564 2.718 1.00 94.69 223 ASN A C 1
ATOM 1800 O O . ASN A 1 223 ? 22.924 6.609 3.489 1.00 94.69 223 ASN A O 1
ATOM 1804 N N . THR A 1 224 ? 22.195 8.663 2.959 1.00 96.56 224 THR A N 1
ATOM 1805 C CA . THR A 1 224 ? 21.340 8.792 4.154 1.00 96.56 224 THR A CA 1
ATOM 1806 C C . THR A 1 224 ? 19.915 8.304 3.915 1.00 96.56 224 THR A C 1
ATOM 1808 O O . THR A 1 224 ? 19.185 8.080 4.881 1.00 96.56 224 THR A O 1
ATOM 1811 N N . HIS A 1 225 ? 19.519 8.151 2.646 1.00 97.00 225 HIS A N 1
ATOM 1812 C CA . HIS A 1 225 ? 18.156 7.850 2.202 1.00 97.00 225 HIS A CA 1
ATOM 1813 C C . HIS A 1 225 ? 17.114 8.889 2.634 1.00 97.00 225 HIS A C 1
ATOM 1815 O O . HIS A 1 225 ? 15.907 8.653 2.552 1.00 97.00 225 HIS A O 1
ATOM 1821 N N . GLU A 1 226 ? 17.563 10.059 3.085 1.00 97.12 226 GLU A N 1
ATOM 1822 C CA . GLU A 1 226 ? 16.687 11.160 3.452 1.00 97.12 226 GLU A CA 1
ATOM 1823 C C . GLU A 1 226 ? 16.084 11.804 2.202 1.00 97.12 226 GLU A C 1
ATOM 1825 O O . GLU A 1 226 ? 16.707 11.881 1.138 1.00 97.12 226 GLU A O 1
ATOM 1830 N N . ARG A 1 227 ? 14.850 12.291 2.344 1.00 95.38 227 ARG A N 1
ATOM 1831 C CA . ARG A 1 227 ? 14.160 13.034 1.292 1.00 95.38 227 ARG A CA 1
ATOM 1832 C C . ARG A 1 227 ? 14.917 14.325 0.967 1.00 95.38 227 ARG A C 1
ATOM 1834 O O . ARG A 1 227 ? 15.131 15.156 1.847 1.00 95.38 227 ARG A O 1
ATOM 1841 N N . GLN A 1 228 ? 15.226 14.533 -0.309 1.00 95.44 228 GLN A N 1
ATOM 1842 C CA . GLN A 1 228 ? 15.831 15.767 -0.826 1.00 95.44 228 GLN A CA 1
ATOM 1843 C C . GLN A 1 228 ? 14.840 16.648 -1.597 1.00 95.44 228 GLN A C 1
ATOM 1845 O O . GLN A 1 228 ? 15.043 17.859 -1.709 1.00 95.44 228 GLN A O 1
ATOM 1850 N N . ARG A 1 229 ? 13.738 16.069 -2.086 1.00 92.88 229 ARG A N 1
ATOM 1851 C CA . ARG A 1 229 ? 12.687 16.789 -2.809 1.00 92.88 229 ARG A CA 1
ATOM 1852 C C . ARG A 1 229 ? 11.526 17.160 -1.890 1.00 92.88 229 ARG A C 1
ATOM 1854 O O . ARG A 1 229 ? 10.978 16.321 -1.188 1.00 92.88 229 ARG A O 1
ATOM 1861 N N . PHE A 1 230 ? 11.157 18.438 -1.895 1.00 91.62 230 PHE A N 1
ATOM 1862 C CA . PHE A 1 230 ? 10.096 19.001 -1.042 1.00 91.62 230 PHE A CA 1
ATOM 1863 C C . PHE A 1 230 ? 8.949 19.614 -1.854 1.00 91.62 230 PHE A C 1
ATOM 1865 O O . PHE A 1 230 ? 8.059 20.262 -1.299 1.00 91.62 230 PHE A O 1
ATOM 1872 N N . THR A 1 231 ? 8.993 19.436 -3.171 1.00 92.06 231 THR A N 1
ATOM 1873 C CA . THR A 1 231 ? 7.895 19.742 -4.078 1.00 92.06 231 THR A CA 1
ATOM 1874 C C . THR A 1 231 ? 6.852 18.634 -4.023 1.00 92.06 231 THR A C 1
ATOM 1876 O O . THR A 1 231 ? 7.093 17.557 -3.481 1.00 92.06 231 THR A O 1
ATOM 1879 N N . ARG A 1 232 ? 5.670 18.918 -4.563 1.00 88.31 232 ARG A N 1
ATOM 1880 C CA . ARG A 1 232 ? 4.603 17.935 -4.717 1.00 88.31 232 ARG A CA 1
ATOM 1881 C C . ARG A 1 232 ? 3.989 18.026 -6.110 1.00 88.31 232 ARG A C 1
ATOM 1883 O O . ARG A 1 232 ? 3.853 19.151 -6.613 1.00 88.31 232 ARG A O 1
ATOM 1890 N N . PRO A 1 233 ? 3.553 16.902 -6.684 1.00 89.75 233 PRO A N 1
ATOM 1891 C CA . PRO A 1 233 ? 2.631 16.896 -7.809 1.00 89.75 233 PRO A CA 1
ATOM 1892 C C . PRO A 1 233 ? 1.175 17.069 -7.355 1.00 89.75 233 PRO A C 1
ATOM 1894 O O . PRO A 1 233 ? 0.841 16.864 -6.187 1.00 89.75 233 PRO A O 1
ATOM 1897 N N . ILE A 1 234 ? 0.314 17.501 -8.278 1.00 89.75 234 ILE A N 1
ATOM 1898 C CA . ILE A 1 234 ? -1.148 17.500 -8.110 1.00 89.75 234 ILE A CA 1
ATOM 1899 C C . ILE A 1 234 ? -1.747 16.892 -9.355 1.00 89.75 234 ILE A C 1
ATOM 1901 O O . ILE A 1 234 ? -1.574 17.460 -10.437 1.00 89.75 234 ILE A O 1
ATOM 1905 N N . MET A 1 235 ? -2.517 15.827 -9.205 1.00 90.56 235 MET A N 1
ATOM 1906 C CA . MET A 1 235 ? -3.337 15.316 -10.287 1.00 90.56 235 MET A CA 1
ATOM 1907 C C . MET A 1 235 ? -4.525 16.245 -10.483 1.00 90.56 235 MET A C 1
ATOM 1909 O O . MET A 1 235 ? -5.412 16.331 -9.637 1.00 90.56 235 MET A O 1
ATOM 1913 N N . CYS A 1 236 ? -4.540 16.994 -11.577 1.00 87.69 236 CYS A N 1
ATOM 1914 C CA . CYS A 1 236 ? -5.615 17.957 -11.831 1.00 87.69 236 CYS A CA 1
ATOM 1915 C C . CYS A 1 236 ? -5.822 18.287 -13.308 1.00 87.69 236 CYS A C 1
ATOM 1917 O O . CYS A 1 236 ? -6.635 19.162 -13.611 1.00 87.69 236 CYS A O 1
ATOM 1919 N N . ASP A 1 237 ? -5.146 17.573 -14.207 1.00 87.12 237 ASP A N 1
ATOM 1920 C CA . ASP A 1 237 ? -5.461 17.590 -15.627 1.00 87.12 237 ASP A CA 1
ATOM 1921 C C . ASP A 1 237 ? -6.120 16.266 -16.026 1.00 87.12 237 ASP A C 1
ATOM 1923 O O . ASP A 1 237 ? -5.931 15.229 -15.386 1.00 87.12 237 ASP A O 1
ATOM 1927 N N . THR A 1 238 ? -6.997 16.304 -17.021 1.00 89.44 238 THR A N 1
ATOM 1928 C CA . THR A 1 238 ? -7.718 15.120 -17.489 1.00 89.44 238 THR A CA 1
ATOM 1929 C C . THR A 1 238 ? -8.045 15.248 -18.952 1.00 89.44 238 THR A C 1
ATOM 1931 O O . THR A 1 238 ? -8.684 16.206 -19.394 1.00 89.44 238 THR A O 1
ATOM 1934 N N . TYR A 1 239 ? -7.676 14.218 -19.691 1.00 89.88 239 TYR A N 1
ATOM 1935 C CA . TYR A 1 239 ? -8.005 14.078 -21.091 1.00 89.88 239 TYR A CA 1
ATOM 1936 C C . TYR A 1 239 ? -8.380 12.632 -21.383 1.00 89.88 239 TYR A C 1
ATOM 1938 O O . TYR A 1 239 ? -8.328 11.753 -20.527 1.00 89.88 239 TYR A O 1
ATOM 1946 N N . PHE A 1 240 ? -8.857 12.404 -22.597 1.00 90.75 240 PHE A N 1
ATOM 1947 C CA . PHE A 1 240 ? -9.091 11.051 -23.052 1.00 90.75 240 PHE A CA 1
ATOM 1948 C C . PHE A 1 240 ? -7.887 10.574 -23.850 1.00 90.75 240 PHE A C 1
ATOM 1950 O O . PHE A 1 240 ? -7.563 11.189 -24.871 1.00 90.75 240 PHE A O 1
ATOM 1957 N N . GLU A 1 241 ? -7.288 9.477 -23.414 1.00 89.38 241 GLU A N 1
ATOM 1958 C CA . GLU A 1 241 ? -6.242 8.770 -24.139 1.00 89.38 241 GLU A CA 1
ATOM 1959 C C . GLU A 1 241 ? -6.867 7.727 -25.083 1.00 89.38 241 GLU A C 1
ATOM 1961 O O . GLU A 1 241 ? -7.988 7.252 -24.873 1.00 89.38 241 GLU A O 1
ATOM 1966 N N . GLY A 1 242 ? -6.162 7.386 -26.162 1.00 87.81 242 GLY A N 1
ATOM 1967 C CA . GLY A 1 242 ? -6.584 6.367 -27.122 1.00 87.81 242 GLY A CA 1
ATOM 1968 C C . GLY A 1 242 ? -7.547 6.860 -28.210 1.00 87.81 242 GLY A C 1
ATOM 1969 O O . GLY A 1 242 ? -7.747 8.058 -28.437 1.00 87.81 242 GLY A O 1
ATOM 1970 N N . SER A 1 243 ? -8.132 5.914 -28.949 1.00 87.38 243 SER A N 1
ATOM 1971 C CA . SER A 1 243 ? -9.031 6.197 -30.075 1.00 87.38 243 SER A CA 1
ATOM 1972 C C . SER A 1 243 ? -10.142 5.151 -30.198 1.00 87.38 243 SER A C 1
ATOM 1974 O O . SER A 1 243 ? -9.971 4.011 -29.778 1.00 87.38 243 SER A O 1
ATOM 1976 N N . GLY A 1 244 ? -11.283 5.531 -30.785 1.00 87.88 244 GLY A N 1
ATOM 1977 C CA . GLY A 1 244 ? -12.420 4.620 -30.962 1.00 87.88 244 GLY A CA 1
ATOM 1978 C C . GLY A 1 244 ? -12.996 4.126 -29.631 1.00 87.88 244 GLY A C 1
ATOM 1979 O O . GLY A 1 244 ? -13.162 4.918 -28.704 1.00 87.88 244 GLY A O 1
ATOM 1980 N N . ASP A 1 245 ? -13.295 2.829 -29.562 1.00 82.75 245 ASP A N 1
ATOM 1981 C CA . ASP A 1 245 ? -13.893 2.173 -28.390 1.00 82.75 245 ASP A CA 1
ATOM 1982 C C . ASP A 1 245 ? -12.880 1.916 -27.253 1.00 82.75 245 ASP A C 1
ATOM 1984 O O . ASP A 1 245 ? -13.284 1.636 -26.130 1.00 82.75 245 ASP A O 1
ATOM 1988 N N . GLU A 1 246 ? -11.573 2.064 -27.510 1.00 80.19 246 GLU A N 1
ATOM 1989 C CA . GLU A 1 246 ? -10.491 1.921 -26.511 1.00 80.19 246 GLU A CA 1
ATOM 1990 C C . GLU A 1 246 ? -10.181 3.236 -25.776 1.00 80.19 246 GLU A C 1
ATOM 1992 O O . GLU A 1 246 ? -9.241 3.338 -24.982 1.00 80.19 246 GLU A O 1
ATOM 1997 N N . LYS A 1 247 ? -10.959 4.281 -26.067 1.00 87.50 247 LYS A N 1
ATOM 1998 C CA . LYS A 1 247 ? -10.782 5.606 -25.490 1.00 87.50 247 LYS A CA 1
ATOM 1999 C C . LYS A 1 247 ? -11.129 5.591 -24.000 1.00 87.50 247 LYS A C 1
ATOM 2001 O O . LYS A 1 247 ? -12.263 5.291 -23.633 1.00 87.50 247 LYS A O 1
ATOM 2006 N N . HIS A 1 248 ? -10.187 5.987 -23.153 1.00 85.00 248 HIS A N 1
ATOM 2007 C CA . HIS A 1 248 ? -10.345 5.990 -21.697 1.00 85.00 248 HIS A CA 1
ATOM 2008 C C . HIS A 1 248 ? -9.866 7.310 -21.089 1.00 85.00 248 HIS A C 1
ATOM 2010 O O . HIS A 1 248 ? -9.234 8.119 -21.764 1.00 85.00 248 HIS A O 1
ATOM 2016 N N . LEU A 1 249 ? -10.263 7.580 -19.844 1.00 88.62 249 LEU A N 1
ATOM 2017 C CA . LEU A 1 249 ? -9.829 8.776 -19.124 1.00 88.62 249 LEU A CA 1
ATOM 2018 C C . LEU A 1 249 ? -8.419 8.562 -18.584 1.00 88.62 249 LEU A C 1
ATOM 2020 O O . LEU A 1 249 ? -8.166 7.569 -17.907 1.00 88.62 249 LEU A O 1
ATOM 2024 N N . GLU A 1 250 ? -7.551 9.530 -18.838 1.00 87.75 250 GLU A N 1
ATOM 2025 C CA . GLU A 1 250 ? -6.226 9.624 -18.245 1.00 87.75 250 GLU A CA 1
ATOM 2026 C C . GLU A 1 250 ? -6.175 10.882 -17.373 1.00 87.75 250 GLU A C 1
ATOM 2028 O O . GLU A 1 250 ? -6.698 11.941 -17.743 1.00 87.75 250 GLU A O 1
ATOM 2033 N N . HIS A 1 251 ? -5.580 10.749 -16.189 1.00 89.44 251 HIS A N 1
ATOM 2034 C CA . HIS A 1 251 ? -5.383 11.848 -15.254 1.00 89.44 251 HIS A CA 1
ATOM 2035 C C . HIS A 1 251 ? -3.899 12.183 -15.186 1.00 89.44 251 HIS A C 1
ATOM 2037 O O . HIS A 1 251 ? -3.101 11.337 -14.789 1.00 89.44 251 HIS A O 1
ATOM 2043 N N . ASP A 1 252 ? -3.557 13.424 -15.513 1.00 85.81 252 ASP A N 1
ATOM 2044 C CA . ASP A 1 252 ? -2.179 13.908 -15.501 1.00 85.81 252 ASP A CA 1
ATOM 2045 C C . ASP A 1 252 ? -1.958 14.907 -14.353 1.00 85.81 252 ASP A C 1
ATOM 2047 O O . ASP A 1 252 ? -2.891 15.459 -13.739 1.00 85.81 252 ASP A O 1
ATOM 2051 N N . GLN A 1 253 ? -0.687 15.108 -14.030 1.00 85.88 253 GLN A N 1
ATOM 2052 C CA . GLN A 1 253 ? -0.222 15.969 -12.965 1.00 85.88 253 GLN A CA 1
ATOM 2053 C C . GLN A 1 253 ? 0.220 17.342 -13.479 1.00 85.88 253 GLN A C 1
ATOM 2055 O O . GLN A 1 253 ? 0.834 17.498 -14.532 1.00 85.88 253 GLN A O 1
ATOM 2060 N N . GLN A 1 254 ? -0.019 18.373 -12.673 1.00 84.56 254 GLN A N 1
ATOM 2061 C CA . GLN A 1 254 ? 0.660 19.652 -12.857 1.00 84.56 254 GLN A CA 1
ATOM 2062 C C . GLN A 1 254 ? 2.166 19.523 -12.583 1.00 84.56 254 GLN A C 1
ATOM 2064 O O . GLN A 1 254 ? 2.569 18.683 -11.771 1.00 84.56 254 GLN A O 1
ATOM 2069 N N . PRO A 1 255 ? 2.999 20.411 -13.167 1.00 86.25 255 PRO A N 1
ATOM 2070 C CA . PRO A 1 255 ? 4.403 20.518 -12.797 1.00 86.25 255 PRO A CA 1
ATOM 2071 C C . PRO A 1 255 ? 4.556 20.641 -11.286 1.00 86.25 255 PRO A C 1
ATOM 2073 O O . PRO A 1 255 ? 3.842 21.423 -10.648 1.00 86.25 255 PRO A O 1
ATOM 2076 N N . GLU A 1 256 ? 5.499 19.890 -10.726 1.00 90.19 256 GLU A N 1
ATOM 2077 C CA . GLU A 1 256 ? 5.695 19.879 -9.287 1.00 90.19 256 GLU A CA 1
ATOM 2078 C C . GLU A 1 256 ? 6.064 21.264 -8.750 1.00 90.19 256 GLU A C 1
ATOM 2080 O O . GLU A 1 256 ? 6.879 21.996 -9.318 1.00 90.19 256 GLU A O 1
ATOM 2085 N N . GLN A 1 257 ? 5.475 21.623 -7.613 1.00 90.50 257 GLN A N 1
ATOM 2086 C CA . GLN A 1 257 ? 5.700 22.917 -6.974 1.00 90.50 257 GLN A CA 1
ATOM 2087 C C . GLN A 1 257 ? 5.850 22.765 -5.469 1.00 90.50 257 GLN A C 1
ATOM 2089 O O . GLN A 1 257 ? 5.414 21.780 -4.872 1.00 90.50 257 GLN A O 1
ATOM 2094 N N . ASN A 1 258 ? 6.449 23.775 -4.837 1.00 92.44 258 ASN A N 1
ATOM 2095 C CA . ASN A 1 258 ? 6.461 23.852 -3.384 1.00 92.44 258 ASN A CA 1
ATOM 2096 C C . ASN A 1 258 ? 5.019 23.961 -2.862 1.00 92.44 258 ASN A C 1
ATOM 2098 O O . ASN A 1 258 ? 4.245 24.774 -3.380 1.00 92.44 258 ASN A O 1
ATOM 2102 N N . PRO A 1 259 ? 4.648 23.182 -1.835 1.00 90.00 259 PRO A N 1
ATOM 2103 C CA . PRO A 1 259 ? 3.299 23.202 -1.300 1.00 90.00 259 PRO A CA 1
ATOM 2104 C C . PRO A 1 259 ? 2.987 24.568 -0.652 1.00 90.00 259 PRO A C 1
ATOM 2106 O O . PRO A 1 259 ? 3.750 25.028 0.205 1.00 90.00 259 PRO A O 1
ATOM 2109 N N . PRO A 1 260 ? 1.879 25.240 -1.030 1.00 89.12 260 PRO A N 1
ATOM 2110 C CA . PRO A 1 260 ? 1.468 26.497 -0.401 1.00 89.12 260 PRO A CA 1
ATOM 2111 C C . PRO A 1 260 ? 0.911 26.298 1.017 1.00 89.12 260 PRO A C 1
ATOM 2113 O O . PRO A 1 260 ? 1.003 27.205 1.843 1.00 89.12 260 PRO A O 1
ATOM 2116 N N . ILE A 1 261 ? 0.348 25.120 1.299 1.00 90.00 261 ILE A N 1
ATOM 2117 C CA . ILE A 1 261 ? -0.190 24.725 2.605 1.00 90.00 261 ILE A CA 1
ATOM 2118 C C . ILE A 1 261 ? 0.861 23.884 3.335 1.00 90.00 261 ILE A C 1
ATOM 2120 O O . ILE A 1 261 ? 1.586 23.104 2.718 1.00 90.00 261 ILE A O 1
ATOM 2124 N N . LYS A 1 262 ? 0.975 24.077 4.652 1.00 89.38 262 LYS A N 1
ATOM 2125 C CA . LYS A 1 262 ? 1.943 23.390 5.516 1.00 89.38 262 LYS A CA 1
ATOM 2126 C C . LYS A 1 262 ? 1.245 22.865 6.763 1.00 89.38 262 LYS A C 1
ATOM 2128 O O . LYS A 1 262 ? 0.347 23.520 7.277 1.00 89.38 262 LYS A O 1
ATOM 2133 N N . GLY A 1 263 ? 1.723 21.737 7.282 1.00 89.19 263 GLY A N 1
ATOM 2134 C CA . GLY A 1 263 ? 1.204 21.108 8.503 1.00 89.19 263 GLY A CA 1
ATOM 2135 C C . GLY A 1 263 ? 0.078 20.100 8.263 1.00 89.19 263 GLY A C 1
ATOM 2136 O O . GLY A 1 263 ? -0.144 19.249 9.118 1.00 89.19 263 GLY A O 1
ATOM 2137 N N . GLU A 1 264 ? -0.557 20.131 7.094 1.00 91.81 264 GLU A N 1
ATOM 2138 C CA . GLU A 1 264 ? -1.603 19.194 6.675 1.00 91.81 264 GLU A CA 1
ATOM 2139 C C . GLU A 1 264 ? -1.452 18.828 5.186 1.00 91.81 264 GLU A C 1
ATOM 2141 O O . GLU A 1 264 ? -0.866 19.612 4.425 1.00 91.81 264 GLU A O 1
ATOM 2146 N N . PRO A 1 265 ? -1.961 17.659 4.752 1.00 92.94 265 PRO A N 1
ATOM 2147 C CA . PRO A 1 265 ? -2.043 17.309 3.340 1.00 92.94 265 PRO A CA 1
ATOM 2148 C C . PRO A 1 265 ? -2.968 18.254 2.571 1.00 92.94 265 PRO A C 1
ATOM 2150 O O . PRO A 1 265 ? -3.932 18.798 3.108 1.00 92.94 265 PRO A O 1
ATOM 2153 N N . MET A 1 266 ? -2.700 18.419 1.278 1.00 91.56 266 MET A N 1
ATOM 2154 C CA . MET A 1 266 ? -3.572 19.185 0.392 1.00 91.56 266 MET A CA 1
ATOM 2155 C C . MET A 1 266 ? -4.546 18.269 -0.329 1.00 91.56 266 MET A C 1
ATOM 2157 O O . MET A 1 266 ? -4.175 17.185 -0.765 1.00 91.56 266 MET A O 1
ATOM 2161 N N . MET A 1 267 ? -5.768 18.755 -0.518 1.00 91.19 267 MET A N 1
ATOM 2162 C CA . MET A 1 267 ? -6.751 18.080 -1.356 1.00 91.19 267 MET A CA 1
ATOM 2163 C C . MET A 1 267 ? -6.338 18.139 -2.828 1.00 91.19 267 MET A C 1
ATOM 2165 O O . MET A 1 267 ? -5.911 19.188 -3.321 1.00 91.19 267 MET A O 1
ATOM 2169 N N . GLU A 1 268 ? -6.553 17.036 -3.534 1.00 90.00 268 GLU A N 1
ATOM 2170 C CA . GLU A 1 268 ? -6.501 16.959 -4.990 1.00 90.00 268 GLU A CA 1
ATOM 2171 C C . GLU A 1 268 ? -7.769 16.274 -5.537 1.00 90.00 268 GLU A C 1
ATOM 2173 O O . GLU A 1 268 ? -8.438 15.547 -4.797 1.00 90.00 268 GLU A O 1
ATOM 2178 N N . PRO A 1 269 ? -8.182 16.574 -6.783 1.00 90.44 269 PRO A N 1
ATOM 2179 C CA . PRO A 1 269 ? -9.447 16.086 -7.336 1.00 90.44 269 PRO A CA 1
ATOM 2180 C C . PRO A 1 269 ? -9.425 14.616 -7.772 1.00 90.44 269 PRO A C 1
ATOM 2182 O O . PRO A 1 269 ? -10.495 14.016 -7.876 1.00 90.44 269 PRO A O 1
ATOM 2185 N N . TYR A 1 270 ? -8.249 14.051 -8.048 1.00 91.69 270 TYR A N 1
ATOM 2186 C CA . TYR A 1 270 ? -8.104 12.696 -8.577 1.00 91.69 270 TYR A CA 1
ATOM 2187 C C . TYR A 1 270 ? -7.300 11.807 -7.639 1.00 91.69 270 TYR A C 1
ATOM 2189 O O . TYR A 1 270 ? -6.656 12.271 -6.705 1.00 91.69 270 TYR A O 1
ATOM 2197 N N . TRP A 1 271 ? -7.379 10.506 -7.882 1.00 91.94 271 TRP A N 1
ATOM 2198 C CA . TRP A 1 271 ? -6.712 9.495 -7.082 1.00 91.94 271 TRP A CA 1
ATOM 2199 C C . TRP A 1 271 ? -5.598 8.839 -7.891 1.00 91.94 271 TRP A C 1
ATOM 2201 O O . TRP A 1 271 ? -5.847 8.310 -8.977 1.00 91.94 271 TRP A O 1
ATOM 2211 N N . ALA A 1 272 ? -4.379 8.855 -7.352 1.00 91.94 272 ALA A N 1
ATOM 2212 C CA . ALA A 1 272 ? -3.233 8.204 -7.959 1.00 91.94 272 ALA A CA 1
ATOM 2213 C C . ALA A 1 272 ? -3.236 6.727 -7.580 1.00 91.94 272 ALA A C 1
ATOM 2215 O O . ALA A 1 272 ? -2.934 6.342 -6.451 1.00 91.94 272 ALA A O 1
ATOM 2216 N N . ALA A 1 273 ? -3.539 5.862 -8.537 1.00 88.56 273 ALA A N 1
ATOM 2217 C CA . ALA A 1 273 ? -3.592 4.440 -8.243 1.00 88.56 273 ALA A CA 1
ATOM 2218 C C . ALA A 1 273 ? -2.188 3.843 -7.959 1.00 88.56 273 ALA A C 1
ATOM 2220 O O . ALA A 1 273 ? -2.090 2.822 -7.282 1.00 88.56 273 ALA A O 1
ATOM 2221 N N . GLY A 1 274 ? -1.111 4.496 -8.418 1.00 92.81 274 GLY A N 1
ATOM 2222 C CA . GLY A 1 274 ? 0.279 4.094 -8.157 1.00 92.81 274 GLY A CA 1
ATOM 2223 C C . GLY A 1 274 ? 0.804 4.399 -6.750 1.00 92.81 274 GLY A C 1
ATOM 2224 O O . GLY A 1 274 ? 1.800 3.819 -6.326 1.00 92.81 274 GLY A O 1
ATOM 2225 N N . PHE A 1 275 ? 0.120 5.264 -5.993 1.00 96.25 275 PHE A N 1
ATOM 2226 C CA . PHE A 1 275 ? 0.368 5.463 -4.566 1.00 96.25 275 PHE A CA 1
ATOM 2227 C C . PHE A 1 275 ? -0.905 5.918 -3.849 1.00 96.25 275 PHE A C 1
ATOM 2229 O O . PHE A 1 275 ? -1.450 6.995 -4.104 1.00 96.25 275 PHE A O 1
ATOM 2236 N N . SER A 1 276 ? -1.351 5.120 -2.881 1.00 97.00 276 SER A N 1
ATOM 2237 C CA . SER A 1 276 ? -2.436 5.512 -1.985 1.00 97.00 276 SER A CA 1
ATOM 2238 C C . SER A 1 276 ? -2.236 4.949 -0.585 1.00 97.00 276 SER A C 1
ATOM 2240 O O . SER A 1 276 ? -1.759 3.827 -0.439 1.00 97.00 276 SER A O 1
ATOM 2242 N N . PHE A 1 277 ? -2.611 5.718 0.434 1.00 98.25 277 PHE A N 1
ATOM 2243 C CA . PHE A 1 277 ? -2.490 5.374 1.844 1.00 98.25 277 PHE A CA 1
ATOM 2244 C C . PHE A 1 277 ? -3.741 5.817 2.606 1.00 98.25 277 PHE A C 1
ATOM 2246 O O . PHE A 1 277 ? -4.090 6.999 2.635 1.00 98.25 277 PHE A O 1
ATOM 2253 N N . ALA A 1 278 ? -4.430 4.866 3.225 1.00 97.44 278 ALA A N 1
ATOM 2254 C CA . ALA A 1 278 ? -5.688 5.103 3.920 1.00 97.44 278 ALA A CA 1
ATOM 2255 C C . ALA A 1 278 ? -5.848 4.165 5.119 1.00 97.44 278 ALA A C 1
ATOM 2257 O O . ALA A 1 278 ? -5.044 3.262 5.351 1.00 97.44 278 ALA A O 1
ATOM 2258 N N . ARG A 1 279 ? -6.925 4.347 5.881 1.00 97.12 279 ARG A N 1
ATOM 2259 C CA . ARG A 1 279 ? -7.343 3.371 6.896 1.00 97.12 279 ARG A CA 1
ATOM 2260 C C . ARG A 1 279 ? -7.800 2.078 6.239 1.00 97.12 279 ARG A C 1
ATOM 2262 O O . ARG A 1 279 ? -8.398 2.095 5.169 1.00 97.12 279 ARG A O 1
ATOM 2269 N N . GLY A 1 280 ? -7.595 0.957 6.921 1.00 96.75 280 GLY A N 1
ATOM 2270 C CA . GLY A 1 280 ? -7.906 -0.370 6.390 1.00 96.75 280 GLY A CA 1
ATOM 2271 C C . GLY A 1 280 ? -9.375 -0.596 5.996 1.00 96.75 280 GLY A C 1
ATOM 2272 O O . GLY A 1 280 ? -9.662 -1.390 5.102 1.00 96.75 280 GLY A O 1
ATOM 2273 N N . HIS A 1 281 ? -10.318 0.158 6.580 1.00 95.56 281 HIS A N 1
ATOM 2274 C CA . HIS A 1 281 ? -11.734 0.100 6.184 1.00 95.56 281 HIS A CA 1
ATOM 2275 C C . HIS A 1 281 ? -11.969 0.490 4.711 1.00 95.56 281 HIS A C 1
ATOM 2277 O O . HIS A 1 281 ? -12.931 0.002 4.115 1.00 95.56 281 HIS A O 1
ATOM 2283 N N . PHE A 1 282 ? -11.064 1.271 4.103 1.00 94.94 282 PHE A N 1
ATOM 2284 C CA . PHE A 1 282 ? -11.081 1.627 2.680 1.00 94.94 282 PHE A CA 1
ATOM 2285 C C . PHE A 1 282 ? -11.091 0.380 1.786 1.00 94.94 282 PHE A C 1
ATOM 2287 O O . PHE A 1 282 ? -11.973 0.236 0.938 1.00 94.94 282 PHE A O 1
ATOM 2294 N N . VAL A 1 283 ? -10.175 -0.561 2.046 1.00 95.88 283 VAL A N 1
ATOM 2295 C CA . VAL A 1 283 ? -10.006 -1.802 1.267 1.00 95.88 283 VAL A CA 1
ATOM 2296 C C . VAL A 1 283 ? -11.273 -2.657 1.294 1.00 95.88 283 VAL A C 1
ATOM 2298 O O . VAL A 1 283 ? -11.638 -3.284 0.300 1.00 95.88 283 VAL A O 1
ATOM 2301 N N . VAL A 1 284 ? -11.961 -2.661 2.436 1.00 94.31 284 VAL A N 1
ATOM 2302 C CA . VAL A 1 284 ? -13.161 -3.466 2.691 1.00 94.31 284 VAL A CA 1
ATOM 2303 C C . VAL A 1 284 ? -14.411 -2.853 2.056 1.00 94.31 284 VAL A C 1
ATOM 2305 O O . VAL A 1 284 ? -15.279 -3.569 1.550 1.00 94.31 284 VAL A O 1
ATOM 2308 N N . GLN A 1 285 ? -14.540 -1.528 2.106 1.00 93.12 285 GLN A N 1
ATOM 2309 C CA . GLN A 1 285 ? -15.711 -0.832 1.573 1.00 93.12 285 GLN A CA 1
ATOM 2310 C C . GLN A 1 285 ? -15.698 -0.719 0.061 1.00 93.12 285 GLN A C 1
ATOM 2312 O O . GLN A 1 285 ? -16.731 -0.953 -0.577 1.00 93.12 285 GLN A O 1
ATOM 2317 N N . VAL A 1 286 ? -14.532 -0.365 -0.477 1.00 92.06 286 VAL A N 1
ATOM 2318 C CA . VAL A 1 286 ? -14.328 -0.013 -1.879 1.00 92.06 286 VAL A CA 1
ATOM 2319 C C . VAL A 1 286 ? -13.246 -0.925 -2.472 1.00 92.06 286 VAL A C 1
ATOM 2321 O O . VAL A 1 286 ? -12.185 -0.451 -2.876 1.00 92.06 286 VAL A O 1
ATOM 2324 N N . PRO A 1 287 ? -13.455 -2.258 -2.485 1.00 93.56 287 PRO A N 1
ATOM 2325 C CA . PRO A 1 287 ? -12.510 -3.149 -3.132 1.00 93.56 287 PRO A CA 1
ATOM 2326 C C . PRO A 1 287 ? -12.487 -2.881 -4.637 1.00 93.56 287 PRO A C 1
ATOM 2328 O O . PRO A 1 287 ? -13.521 -2.554 -5.222 1.00 93.56 287 PRO A O 1
ATOM 2331 N N . TYR A 1 288 ? -11.326 -3.071 -5.266 1.00 95.12 288 TYR A N 1
ATOM 2332 C CA . TYR A 1 288 ? -11.246 -3.085 -6.724 1.00 95.12 288 TYR A CA 1
ATOM 2333 C C . TYR A 1 288 ? -12.229 -4.102 -7.308 1.00 95.12 288 TYR A C 1
ATOM 2335 O O . TYR A 1 288 ? -12.394 -5.199 -6.766 1.00 95.12 288 TYR A O 1
ATOM 2343 N N . ASP A 1 289 ? -12.868 -3.742 -8.416 1.00 91.62 289 ASP A N 1
ATOM 2344 C CA . ASP A 1 289 ? -13.672 -4.671 -9.204 1.00 91.62 289 ASP A CA 1
ATOM 2345 C C . ASP A 1 289 ? -12.737 -5.512 -10.081 1.00 91.62 289 ASP A C 1
ATOM 2347 O O . ASP A 1 289 ? -11.792 -4.989 -10.661 1.00 91.62 289 ASP A O 1
ATOM 2351 N N . GLN A 1 290 ? -12.980 -6.816 -10.170 1.00 90.88 290 GLN A N 1
ATOM 2352 C CA . GLN A 1 290 ? -12.156 -7.710 -10.983 1.00 90.88 290 GLN A CA 1
ATOM 2353 C C . GLN A 1 290 ? -12.398 -7.570 -12.492 1.00 90.88 290 GLN A C 1
ATOM 2355 O O . GLN A 1 290 ? -11.609 -8.105 -13.264 1.00 90.88 290 GLN A O 1
ATOM 2360 N N . TYR A 1 291 ? -13.491 -6.920 -12.905 1.00 86.44 291 TYR A N 1
ATOM 2361 C CA . TYR A 1 291 ? -13.898 -6.784 -14.308 1.00 86.44 291 TYR A CA 1
ATOM 2362 C C . TYR A 1 291 ? -13.644 -5.393 -14.906 1.00 86.44 291 TYR A C 1
ATOM 2364 O O . TYR A 1 291 ? -14.013 -5.170 -16.060 1.00 86.44 291 TYR A O 1
ATOM 2372 N N . LEU A 1 292 ? -13.086 -4.464 -14.122 1.00 76.19 292 LEU A N 1
ATOM 2373 C CA . LEU A 1 292 ? -12.716 -3.119 -14.571 1.00 76.19 292 LEU A CA 1
ATOM 2374 C C . LEU A 1 292 ? -11.283 -3.065 -15.108 1.00 76.19 292 LEU A C 1
ATOM 2376 O O . LEU A 1 292 ? -10.438 -3.860 -14.637 1.00 76.19 292 LEU A O 1
#

Foldseek 3Di:
DVVLQEDPDDWLPPQWDWDDQQCLVVPVPCVPPIDIAHAFAFDCVLDDVTLCCSQQHLVVGHGDPVSLVVFAHAYPVRHFAEEEEEEAQLDLQLLVQQQQVQVQAPCSRRYAYEYAHADDPPGDTSLDHPDPCVVPCPRCSNVVVVRYYYRYHHNVSDPDSLLSQLRRLSGDHRTFKYKYAYSNDHAAHNRVVVVVQQQVLQVDQFDKDAADDDDPPQQADPPRSHGRDQWGWAFDDWDWDDDDPPTDIDTDTDDTDHDPDPSYDDDHDDHDNNIIMHTSVCSVSPPRDNND

InterPro domains:
  IPR021067 Glycosyltransferase, GlcNAc [PF11397] (81-130)
  IPR021067 Glycosyltransferase, GlcNAc [PF11397] (137-292)
  IPR021067 Glycosyltransferase, GlcNAc [PTHR34496] (79-292)

Radius of gyration: 19.38 Å; chains: 1; bounding box: 52×49×52 Å

Sequence (292 aa):
IANLQHNFPVHVGDDFEEIDFPAFIYLESKKDFKLKVPRFWDPKVYGPGGVREFLGNHGKRLMTPEEAAQIGSFNKDGLETIYVSIASYRDPECTITVEDLFLRAKYPDRIRLAVVDQLKEDDSKCSSPERPCEEDPEQALCKYQHLMEFFEVDGDLSVGPVFARHLAHRMYRGEYFAMQVDAHMRFTKDWDDDLVGQWKSANNEMAVATAYPSDLNGSIDPNTHERQRFTRPIMCDTYFEGSGDEKHLEHDQQPEQNPPIKGEPMMEPYWAAGFSFARGHFVVQVPYDQYL